Protein AF-A0A496SM06-F1 (afdb_monomer)

Structure (mmCIF, N/CA/C/O backbone):
data_AF-A0A496SM06-F1
#
_entry.id   AF-A0A496SM06-F1
#
loop_
_atom_site.group_PDB
_atom_site.id
_atom_site.type_symbol
_atom_site.label_atom_id
_atom_site.label_alt_id
_atom_site.label_comp_id
_atom_site.label_asym_id
_atom_site.label_entity_id
_atom_site.label_seq_id
_atom_site.pdbx_PDB_ins_code
_atom_site.Cartn_x
_atom_site.Cartn_y
_atom_site.Cartn_z
_atom_site.occupancy
_atom_site.B_iso_or_equiv
_atom_site.auth_seq_id
_atom_site.auth_comp_id
_atom_site.auth_asym_id
_atom_site.auth_atom_id
_atom_site.pdbx_PDB_model_num
ATOM 1 N N . MET A 1 1 ? 10.848 12.154 -0.218 1.00 36.69 1 MET A N 1
ATOM 2 C CA . MET A 1 1 ? 11.874 11.148 -0.548 1.00 36.69 1 MET A CA 1
ATOM 3 C C . MET A 1 1 ? 11.336 10.512 -1.803 1.00 36.69 1 MET A C 1
ATOM 5 O O . MET A 1 1 ? 10.248 9.966 -1.716 1.00 36.69 1 MET A O 1
ATOM 9 N N . ASP A 1 2 ? 11.965 10.734 -2.953 1.00 52.44 2 ASP A N 1
ATOM 10 C CA . ASP A 1 2 ? 11.490 10.109 -4.188 1.00 52.44 2 ASP A CA 1
ATOM 11 C C . ASP A 1 2 ? 11.618 8.595 -4.018 1.00 52.44 2 ASP A C 1
ATOM 13 O O . ASP A 1 2 ? 12.671 8.108 -3.596 1.00 52.44 2 ASP A O 1
ATOM 17 N N . ASP A 1 3 ? 10.528 7.868 -4.245 1.00 65.31 3 ASP A N 1
ATOM 18 C CA . ASP A 1 3 ? 10.498 6.421 -4.073 1.00 65.31 3 ASP A CA 1
ATOM 19 C C . ASP A 1 3 ? 11.526 5.776 -5.014 1.00 65.31 3 ASP A C 1
ATOM 21 O O . ASP A 1 3 ? 11.438 5.875 -6.239 1.00 65.31 3 ASP A O 1
ATOM 25 N N . GLN A 1 4 ? 12.537 5.117 -4.444 1.00 84.12 4 GLN A N 1
ATOM 26 C CA . GLN A 1 4 ? 13.543 4.405 -5.223 1.00 84.12 4 GLN A CA 1
ATOM 27 C C . GLN A 1 4 ? 12.962 3.064 -5.677 1.00 84.12 4 GLN A C 1
ATOM 29 O O . GLN A 1 4 ? 12.394 2.319 -4.880 1.00 84.12 4 GLN A O 1
ATOM 34 N N . TYR A 1 5 ? 13.110 2.706 -6.950 1.00 90.06 5 TYR A N 1
ATOM 35 C CA . TYR A 1 5 ? 12.676 1.389 -7.416 1.00 90.06 5 TYR A CA 1
ATOM 36 C C . TYR A 1 5 ? 13.546 0.283 -6.813 1.00 90.06 5 TYR A C 1
ATOM 38 O O . TYR A 1 5 ? 14.758 0.440 -6.692 1.00 90.06 5 TYR A O 1
ATOM 46 N N . LEU A 1 6 ? 12.951 -0.872 -6.503 1.00 90.75 6 LEU A N 1
ATOM 47 C CA . LEU A 1 6 ? 13.640 -2.033 -5.927 1.00 90.75 6 LEU A CA 1
ATOM 48 C C . LEU A 1 6 ? 14.897 -2.392 -6.720 1.00 90.75 6 LEU A C 1
ATOM 50 O O . LEU A 1 6 ? 15.953 -2.630 -6.145 1.00 90.75 6 LEU A O 1
ATOM 54 N N . ILE A 1 7 ? 14.783 -2.374 -8.048 1.00 91.44 7 ILE A N 1
ATOM 55 C CA . ILE A 1 7 ? 15.853 -2.740 -8.978 1.00 91.44 7 ILE A CA 1
ATOM 56 C C . ILE A 1 7 ? 17.071 -1.811 -8.846 1.00 91.44 7 ILE A C 1
ATOM 58 O O . ILE A 1 7 ? 18.208 -2.264 -8.965 1.00 91.44 7 ILE A O 1
ATOM 62 N N . THR A 1 8 ? 16.859 -0.533 -8.537 1.00 90.69 8 THR A N 1
ATOM 63 C CA . THR A 1 8 ? 17.922 0.465 -8.356 1.00 90.69 8 THR A CA 1
ATOM 64 C C . THR A 1 8 ? 18.124 0.870 -6.899 1.00 90.69 8 THR A C 1
ATOM 66 O O . THR A 1 8 ? 18.843 1.830 -6.643 1.00 90.69 8 THR A O 1
ATOM 69 N N . SER A 1 9 ? 17.546 0.145 -5.935 1.00 90.25 9 SER A N 1
ATOM 70 C CA . SER A 1 9 ? 17.667 0.449 -4.506 1.00 90.25 9 SER A CA 1
ATOM 71 C C . SER A 1 9 ? 19.128 0.444 -4.053 1.00 90.25 9 SER A C 1
ATOM 73 O O . SER A 1 9 ? 19.844 -0.538 -4.266 1.00 90.25 9 SER A O 1
ATOM 75 N N . GLY A 1 10 ? 19.584 1.540 -3.439 1.00 88.12 10 GLY A N 1
ATOM 76 C CA . GLY A 1 10 ? 20.988 1.724 -3.050 1.00 88.12 10 GLY A CA 1
ATOM 77 C C . GLY A 1 10 ? 21.977 1.841 -4.220 1.00 88.12 10 GLY A C 1
ATOM 78 O O . GLY A 1 10 ? 23.165 1.598 -4.028 1.00 88.12 10 GLY A O 1
ATOM 79 N N . VAL A 1 11 ? 21.503 2.174 -5.426 1.00 89.00 11 VAL A N 1
ATOM 80 C CA . VAL A 1 11 ? 22.324 2.369 -6.631 1.00 89.00 11 VAL A CA 1
ATOM 81 C C . VAL A 1 11 ? 22.109 3.785 -7.162 1.00 89.00 11 VAL A C 1
ATOM 83 O O . VAL A 1 11 ? 21.110 4.068 -7.819 1.00 89.00 11 VAL A O 1
ATOM 86 N N . GLU A 1 12 ? 23.049 4.687 -6.884 1.00 86.12 12 GLU A N 1
ATOM 87 C CA . GLU A 1 12 ? 22.934 6.097 -7.293 1.00 86.12 12 GLU A CA 1
ATOM 88 C C . GLU A 1 12 ? 23.436 6.355 -8.718 1.00 86.12 12 GLU A C 1
ATOM 90 O O . GLU A 1 12 ? 22.962 7.260 -9.404 1.00 86.12 12 GLU A O 1
ATOM 95 N N . LYS A 1 13 ? 24.434 5.584 -9.163 1.00 86.06 13 LYS A N 1
ATOM 96 C CA . LYS A 1 13 ? 25.077 5.736 -10.473 1.00 86.06 13 LYS A CA 1
ATOM 97 C C . LYS A 1 13 ? 25.383 4.375 -11.072 1.00 86.06 13 LYS A C 1
ATOM 99 O O . LYS A 1 13 ? 25.708 3.436 -10.356 1.00 86.06 13 LYS A O 1
ATOM 104 N N . MET A 1 14 ? 25.339 4.285 -12.396 1.00 86.31 14 MET A N 1
ATOM 105 C CA . MET A 1 14 ? 25.684 3.068 -13.126 1.00 86.31 14 MET A CA 1
ATOM 106 C C . MET A 1 14 ? 26.686 3.367 -14.240 1.00 86.31 14 MET A C 1
ATOM 108 O O . MET A 1 14 ? 26.623 4.450 -14.828 1.00 86.31 14 MET A O 1
ATOM 112 N N . PRO A 1 15 ? 27.590 2.424 -14.572 1.00 86.44 15 PRO A N 1
ATOM 113 C CA . PRO A 1 15 ? 28.465 2.569 -15.726 1.00 86.44 15 PRO A CA 1
ATOM 114 C C . PRO A 1 15 ? 27.658 2.702 -17.011 1.00 86.44 15 PRO A C 1
ATOM 116 O O . PRO A 1 15 ? 26.890 1.812 -17.386 1.00 86.44 15 PRO A O 1
ATOM 119 N N . PHE A 1 16 ? 27.850 3.819 -17.705 1.00 84.62 16 PHE A N 1
ATOM 120 C CA . PHE A 1 16 ? 27.162 4.098 -18.952 1.00 84.62 16 PHE A CA 1
ATOM 121 C C . PHE A 1 16 ? 28.160 4.367 -20.074 1.00 84.62 16 PHE A C 1
ATOM 123 O O . PHE A 1 16 ? 28.848 5.387 -20.091 1.00 84.62 16 PHE A O 1
ATOM 130 N N . TYR A 1 17 ? 28.203 3.440 -21.028 1.00 80.94 17 TYR A N 1
ATOM 131 C CA . TYR A 1 17 ? 28.851 3.620 -22.318 1.00 80.94 17 TYR A CA 1
ATOM 132 C C . TYR A 1 17 ? 27.987 2.947 -23.386 1.00 80.94 17 TYR A C 1
ATOM 134 O O . TYR A 1 17 ? 28.136 1.762 -23.680 1.00 80.94 17 TYR A O 1
ATOM 142 N N . GLY A 1 18 ? 27.018 3.681 -23.929 1.00 84.12 18 GLY A N 1
ATOM 143 C CA . GLY A 1 18 ? 26.128 3.121 -24.938 1.00 84.12 18 GLY A CA 1
ATOM 144 C C . GLY A 1 18 ? 25.096 4.108 -25.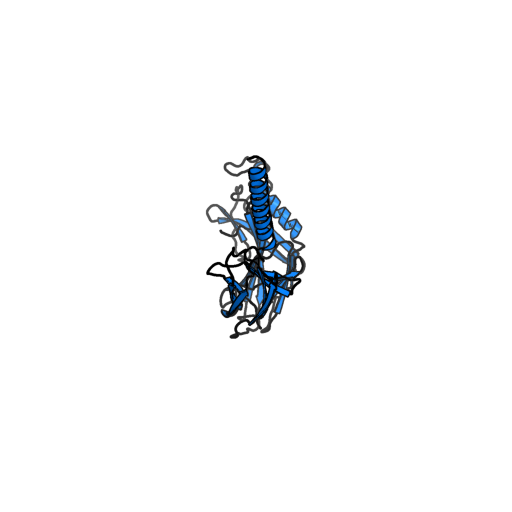466 1.00 84.12 18 GLY A C 1
ATOM 145 O O . GLY A 1 18 ? 25.402 5.281 -25.669 1.00 84.12 18 GLY A O 1
ATOM 146 N N . THR A 1 19 ? 23.894 3.615 -25.751 1.00 89.31 19 THR A N 1
ATOM 147 C CA . THR A 1 19 ? 22.813 4.369 -26.396 1.00 89.31 19 THR A CA 1
ATOM 148 C C . THR A 1 19 ? 21.680 4.677 -25.428 1.00 89.31 19 THR A C 1
ATOM 150 O O . THR A 1 19 ? 21.414 3.928 -24.491 1.00 89.31 19 THR A O 1
ATOM 153 N N . ASN A 1 20 ? 20.981 5.778 -25.682 1.00 90.31 20 ASN A N 1
ATOM 154 C CA . ASN A 1 20 ? 19.688 6.029 -25.059 1.00 90.31 20 ASN A CA 1
ATOM 155 C C . ASN A 1 20 ? 18.605 5.080 -25.603 1.00 90.31 20 ASN A C 1
ATOM 157 O O . ASN A 1 20 ? 18.791 4.419 -26.630 1.00 90.31 20 ASN A O 1
ATOM 161 N N . MET A 1 21 ? 17.478 5.042 -24.897 1.00 92.25 21 MET A N 1
ATOM 162 C CA . MET A 1 21 ? 16.252 4.345 -25.272 1.00 92.25 21 MET A CA 1
ATOM 163 C C . MET A 1 21 ? 15.105 5.344 -25.436 1.00 92.25 21 MET A C 1
ATOM 165 O O . MET A 1 21 ? 14.986 6.302 -24.671 1.00 92.25 21 MET A O 1
ATOM 169 N N . ILE A 1 22 ? 14.236 5.077 -26.410 1.00 92.69 22 ILE A N 1
ATOM 170 C CA . ILE A 1 22 ? 12.947 5.755 -26.564 1.00 92.69 22 ILE A CA 1
ATOM 171 C C . ILE A 1 22 ? 11.904 4.922 -25.815 1.00 92.69 22 ILE A C 1
ATOM 173 O O . ILE A 1 22 ? 11.840 3.704 -2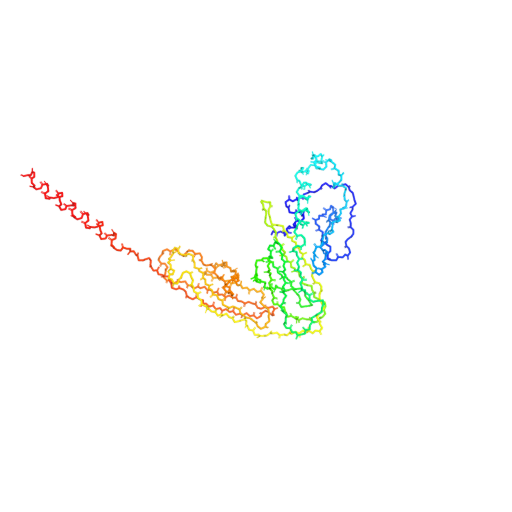5.996 1.00 92.69 22 ILE A O 1
ATOM 177 N N . VAL A 1 23 ? 11.127 5.567 -24.947 1.00 93.38 23 VAL A N 1
ATOM 178 C CA . VAL A 1 23 ? 10.109 4.915 -24.117 1.00 93.38 23 VAL A CA 1
ATOM 179 C C . VAL A 1 23 ? 8.733 5.404 -24.552 1.00 93.38 23 VAL A C 1
ATOM 181 O O . VAL A 1 23 ? 8.324 6.501 -24.187 1.00 93.38 23 VAL A O 1
ATOM 184 N N . ASP A 1 24 ? 8.035 4.575 -25.329 1.00 92.06 24 ASP A N 1
ATOM 185 C CA . ASP A 1 24 ? 6.718 4.904 -25.898 1.00 92.06 24 ASP A CA 1
ATOM 186 C C . ASP A 1 24 ? 5.540 4.290 -25.115 1.00 92.06 24 ASP A C 1
ATOM 188 O O . ASP A 1 24 ? 4.381 4.595 -25.389 1.00 92.06 24 ASP A O 1
ATOM 192 N N . ASP A 1 25 ? 5.816 3.412 -24.144 1.00 88.25 25 ASP A N 1
ATOM 193 C CA . ASP A 1 25 ? 4.800 2.748 -23.317 1.00 88.25 25 ASP A CA 1
ATOM 194 C C . ASP A 1 25 ? 4.812 3.332 -21.889 1.00 88.25 25 ASP A C 1
ATOM 196 O O . ASP A 1 25 ? 5.838 3.234 -21.208 1.00 88.25 25 ASP A O 1
ATOM 200 N N . PRO A 1 26 ? 3.693 3.896 -21.390 1.00 83.06 26 PRO A N 1
ATOM 201 C CA . PRO A 1 26 ? 3.604 4.490 -20.049 1.00 83.06 26 PRO A CA 1
ATOM 202 C C . PRO A 1 26 ? 3.740 3.476 -18.893 1.00 83.06 26 PRO A C 1
ATOM 204 O O . PRO A 1 26 ? 3.831 3.859 -17.720 1.00 83.06 26 PRO A O 1
ATOM 207 N N . ASN A 1 27 ? 3.749 2.176 -19.196 1.00 83.56 27 ASN A N 1
ATOM 208 C CA . ASN A 1 27 ? 3.996 1.106 -18.229 1.00 83.56 27 ASN A CA 1
ATOM 209 C C . ASN A 1 27 ? 5.476 0.729 -18.105 1.00 83.56 27 ASN A C 1
ATOM 211 O O . ASN A 1 27 ? 5.826 -0.11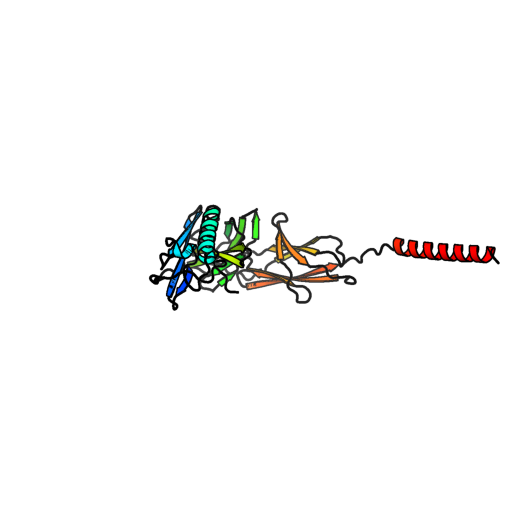9 -17.283 1.00 83.56 27 ASN A O 1
ATOM 215 N N . VAL A 1 28 ? 6.350 1.330 -18.914 1.00 91.12 28 VAL A N 1
ATOM 216 C CA . VAL A 1 28 ? 7.797 1.167 -18.792 1.00 91.12 28 VAL A CA 1
ATOM 217 C C . VAL A 1 28 ? 8.335 2.223 -17.831 1.00 91.12 28 VAL A C 1
ATOM 219 O O . VAL A 1 28 ? 8.181 3.424 -18.034 1.00 91.12 28 VAL A O 1
ATOM 222 N N . LEU A 1 29 ? 8.988 1.759 -16.772 1.00 91.50 29 LEU A N 1
ATOM 223 C CA . LEU A 1 29 ? 9.621 2.599 -15.766 1.00 91.50 29 LEU A CA 1
ATOM 224 C C . LEU A 1 29 ? 10.973 3.069 -16.280 1.00 91.50 29 LEU A C 1
ATOM 226 O O . LEU A 1 29 ? 11.808 2.248 -16.663 1.00 91.50 29 LEU A O 1
ATOM 230 N N . VAL A 1 30 ? 11.219 4.374 -16.226 1.00 91.69 30 VAL A N 1
ATOM 231 C CA . VAL A 1 30 ? 12.561 4.932 -16.403 1.00 91.69 30 VAL A CA 1
ATOM 232 C C . VAL A 1 30 ? 13.266 4.880 -15.054 1.00 91.69 30 VAL A C 1
ATOM 234 O O . VAL A 1 30 ? 12.885 5.577 -14.119 1.00 91.69 30 VAL A O 1
ATOM 237 N N . LEU A 1 31 ? 14.279 4.023 -14.948 1.00 89.75 31 LEU A N 1
ATOM 238 C CA . LEU A 1 31 ? 15.025 3.816 -13.706 1.00 89.75 31 LEU A CA 1
ATOM 239 C C . LEU A 1 31 ? 16.293 4.677 -13.634 1.00 89.75 31 LEU A C 1
ATOM 241 O O . LEU A 1 31 ? 16.813 4.911 -12.547 1.00 89.75 31 LEU A O 1
ATOM 245 N N . SER A 1 32 ? 16.832 5.100 -14.783 1.00 88.12 32 SER A N 1
ATOM 246 C CA . SER A 1 32 ? 17.983 6.004 -14.854 1.00 88.12 32 SER A CA 1
ATOM 247 C C . SER A 1 32 ? 18.052 6.731 -16.197 1.00 88.12 32 SER A C 1
ATOM 249 O O . SER A 1 32 ? 17.643 6.197 -17.237 1.00 88.12 32 SER A O 1
ATOM 251 N N . THR A 1 33 ? 18.626 7.933 -16.172 1.00 88.62 33 THR A N 1
ATOM 252 C CA . THR A 1 33 ? 18.808 8.813 -17.329 1.00 88.62 33 THR A CA 1
ATOM 253 C C . THR A 1 33 ? 20.255 9.286 -17.450 1.00 88.62 33 THR A C 1
ATOM 255 O O . THR A 1 33 ? 20.924 9.527 -16.447 1.00 88.62 33 THR A O 1
ATOM 258 N N . TYR A 1 34 ? 20.720 9.500 -18.679 1.00 86.06 34 TYR A N 1
ATOM 259 C CA . TYR A 1 34 ? 21.972 10.193 -18.983 1.00 86.06 34 TYR A CA 1
ATOM 260 C C . TYR A 1 34 ? 21.669 11.389 -19.885 1.00 86.06 34 TYR A C 1
ATOM 262 O O . TYR A 1 34 ? 21.112 11.204 -20.965 1.00 86.06 34 TYR A O 1
ATOM 270 N N . ALA A 1 35 ? 22.024 12.601 -19.445 1.00 87.56 35 ALA A N 1
ATOM 271 C CA . ALA A 1 35 ? 21.647 13.848 -20.123 1.00 87.56 35 ALA A CA 1
ATOM 272 C C . ALA A 1 35 ? 20.137 13.902 -20.448 1.00 87.56 35 ALA A C 1
ATOM 274 O O . ALA A 1 35 ? 19.750 14.138 -21.589 1.00 87.56 35 ALA A O 1
ATOM 275 N N . ASP A 1 36 ? 19.307 13.597 -19.443 1.00 88.00 36 ASP A N 1
ATOM 276 C CA . ASP A 1 36 ? 17.835 13.536 -19.508 1.00 88.00 36 ASP A CA 1
ATOM 277 C C . ASP A 1 36 ? 17.247 12.490 -20.473 1.00 88.00 36 ASP A C 1
ATOM 279 O O . ASP A 1 36 ? 16.035 12.428 -20.672 1.00 88.00 36 ASP A O 1
ATOM 283 N N . LEU A 1 37 ? 18.080 11.615 -21.043 1.00 90.25 37 LEU A N 1
ATOM 284 C CA . LEU A 1 37 ? 17.640 10.534 -21.921 1.00 90.25 37 LEU A CA 1
ATOM 285 C C . LEU A 1 37 ? 17.615 9.196 -21.166 1.00 90.25 37 LEU A C 1
ATOM 287 O O . LEU A 1 37 ? 18.597 8.881 -20.489 1.00 90.25 37 LEU A O 1
ATOM 291 N N . PRO A 1 38 ? 16.551 8.376 -21.279 1.00 92.19 38 PRO A N 1
ATOM 292 C CA . PRO A 1 38 ? 16.482 7.067 -20.627 1.00 92.19 38 PRO A CA 1
ATOM 293 C C . PRO A 1 38 ? 17.621 6.134 -21.050 1.00 92.19 38 PRO A C 1
ATOM 295 O O . PRO A 1 38 ? 17.871 5.938 -22.239 1.00 92.19 38 PRO A O 1
ATOM 298 N N . VAL A 1 39 ? 18.292 5.522 -20.072 1.00 91.12 39 VAL A N 1
ATOM 299 C CA . VAL A 1 39 ? 19.401 4.566 -20.296 1.00 91.12 39 VAL A CA 1
ATOM 300 C C . VAL A 1 39 ? 19.270 3.276 -19.491 1.00 91.12 39 VAL A C 1
ATOM 302 O O . VAL A 1 39 ? 19.961 2.298 -19.773 1.00 91.12 39 VAL A O 1
ATOM 305 N N . LEU A 1 40 ? 18.352 3.242 -18.530 1.00 91.19 40 LEU A N 1
ATOM 306 C CA . LEU A 1 40 ? 17.943 2.040 -17.819 1.00 91.19 40 LEU A CA 1
ATOM 307 C C . LEU A 1 40 ? 16.431 2.096 -17.641 1.00 91.19 40 LEU A C 1
ATOM 309 O O . LEU A 1 40 ? 15.904 3.066 -17.092 1.00 91.19 40 LEU A O 1
ATOM 313 N N . VAL A 1 41 ? 15.748 1.052 -18.093 1.00 93.25 41 VAL A N 1
ATOM 314 C CA . VAL A 1 41 ? 14.296 0.936 -17.979 1.00 93.25 41 VAL A CA 1
ATOM 315 C C . VAL A 1 41 ? 13.904 -0.434 -17.454 1.00 93.25 41 VAL A C 1
ATOM 317 O O . VAL A 1 41 ? 14.654 -1.401 -17.596 1.00 93.25 41 VAL A O 1
ATOM 320 N N . ALA A 1 42 ? 12.714 -0.534 -16.877 1.00 92.75 42 ALA A N 1
ATOM 321 C CA . ALA A 1 42 ? 12.138 -1.808 -16.484 1.00 92.75 42 ALA A CA 1
ATOM 322 C C . ALA A 1 42 ? 10.643 -1.870 -16.776 1.00 92.75 42 ALA A C 1
ATOM 324 O O . ALA A 1 42 ? 9.943 -0.862 -16.744 1.00 92.75 42 ALA A O 1
ATOM 325 N N . ARG A 1 43 ? 10.147 -3.081 -17.013 1.00 90.88 43 ARG A N 1
ATOM 326 C CA . ARG A 1 43 ? 8.720 -3.382 -17.065 1.00 90.88 43 ARG A CA 1
ATOM 327 C C . ARG A 1 43 ? 8.442 -4.642 -16.269 1.00 90.88 43 ARG A C 1
ATOM 329 O O . ARG A 1 43 ? 9.072 -5.672 -16.503 1.00 90.88 43 ARG A O 1
ATOM 336 N N . PHE A 1 44 ? 7.460 -4.565 -15.382 1.00 87.62 44 PHE A N 1
ATOM 337 C CA . PHE A 1 44 ? 6.890 -5.738 -14.737 1.00 87.62 44 PHE A CA 1
ATOM 338 C C . PHE A 1 44 ? 5.817 -6.328 -15.659 1.00 87.62 44 PHE A C 1
ATOM 340 O O . PHE A 1 44 ? 4.872 -5.645 -16.053 1.00 87.62 44 PHE A O 1
ATOM 347 N N . CYS A 1 45 ? 6.009 -7.574 -16.078 1.00 83.50 45 CYS A N 1
ATOM 348 C CA . CYS A 1 45 ? 5.157 -8.272 -17.036 1.00 83.50 45 CYS A CA 1
ATOM 349 C C . CYS A 1 45 ? 4.301 -9.291 -16.299 1.00 83.50 45 CYS A C 1
ATOM 351 O O . CYS A 1 45 ? 4.813 -10.283 -15.794 1.00 83.50 45 CYS A O 1
ATOM 353 N N . GLN A 1 46 ? 3.000 -9.056 -16.241 1.00 78.25 46 GLN A N 1
ATOM 354 C CA . GLN A 1 46 ? 2.097 -9.864 -15.432 1.00 78.25 46 GLN A CA 1
ATOM 355 C C . GLN A 1 46 ? 1.480 -11.006 -16.246 1.00 78.25 46 GLN A C 1
ATOM 357 O O . GLN A 1 46 ? 1.241 -10.888 -17.448 1.00 78.25 46 GLN A O 1
ATOM 362 N N . SER A 1 47 ? 1.206 -12.105 -15.556 1.00 72.94 47 SER A N 1
ATOM 363 C CA . SER A 1 47 ? 0.381 -13.230 -15.991 1.00 72.94 47 SER A CA 1
ATOM 364 C C . SER A 1 47 ? -0.524 -13.646 -14.828 1.00 72.94 47 SER A C 1
ATOM 366 O O . SER A 1 47 ? -0.316 -13.181 -13.710 1.00 72.94 47 SER A O 1
ATOM 368 N N . GLU A 1 48 ? -1.483 -14.545 -15.061 1.00 67.62 48 GLU A N 1
ATOM 369 C CA . GLU A 1 48 ? -2.400 -15.019 -14.008 1.00 67.62 48 GLU A CA 1
ATOM 370 C C . GLU A 1 48 ? -1.683 -15.580 -12.767 1.00 67.62 48 GLU A C 1
ATOM 372 O O . GLU A 1 48 ? -2.214 -15.480 -11.671 1.00 67.62 48 GLU A O 1
ATOM 377 N N . ASN A 1 49 ? -0.482 -16.153 -12.924 1.00 70.19 49 ASN A N 1
ATOM 378 C CA . ASN A 1 49 ? 0.199 -16.897 -11.853 1.00 70.19 49 ASN A CA 1
ATOM 379 C C . ASN A 1 49 ? 1.606 -16.378 -11.517 1.00 70.19 49 ASN A C 1
ATOM 381 O O . ASN A 1 49 ? 2.319 -17.009 -10.740 1.00 70.19 49 ASN A O 1
ATOM 385 N N . ALA A 1 50 ? 2.068 -15.314 -12.174 1.00 74.88 50 ALA A N 1
ATOM 386 C CA . ALA A 1 50 ? 3.423 -14.807 -11.977 1.00 74.88 50 ALA A CA 1
ATOM 387 C C . ALA A 1 50 ? 3.585 -13.389 -12.513 1.00 74.88 50 ALA A C 1
ATOM 389 O O . ALA A 1 50 ? 2.964 -13.012 -13.513 1.00 74.88 50 ALA A O 1
ATOM 390 N N . VAL A 1 51 ? 4.531 -12.659 -11.925 1.00 84.88 51 VAL A N 1
ATOM 391 C CA . VAL A 1 51 ? 4.987 -11.364 -12.428 1.00 84.88 51 VAL A CA 1
ATOM 392 C C . VAL A 1 51 ? 6.444 -11.480 -12.858 1.00 84.88 51 VAL A C 1
ATOM 394 O O . VAL A 1 51 ? 7.336 -11.678 -12.046 1.00 84.88 51 VAL A O 1
ATOM 397 N N . GLY A 1 52 ? 6.698 -11.380 -14.157 1.00 87.12 52 GLY A N 1
ATOM 398 C CA . GLY A 1 52 ? 8.037 -11.301 -14.727 1.00 87.12 52 GLY A CA 1
ATOM 399 C C . GLY A 1 52 ? 8.606 -9.884 -14.699 1.00 87.12 52 GLY A C 1
ATOM 400 O O . GLY A 1 52 ? 7.896 -8.903 -14.489 1.00 87.12 52 GLY A O 1
ATOM 401 N N . LEU A 1 53 ? 9.900 -9.772 -14.985 1.00 90.25 53 LEU A N 1
ATOM 402 C CA . LEU A 1 53 ? 10.604 -8.503 -15.137 1.00 90.25 53 LEU A CA 1
ATOM 403 C C . LEU A 1 53 ? 11.375 -8.506 -16.453 1.00 90.25 53 LEU A C 1
ATOM 405 O O . LEU A 1 53 ? 12.140 -9.427 -16.736 1.00 90.25 53 LEU A O 1
ATOM 409 N N . VAL A 1 54 ? 11.210 -7.437 -17.223 1.00 91.81 54 VAL A N 1
ATOM 410 C CA . VAL A 1 54 ? 12.068 -7.103 -18.358 1.00 91.81 54 VAL A CA 1
ATOM 411 C C . VAL A 1 54 ? 12.879 -5.876 -17.977 1.00 91.81 54 VAL A C 1
ATOM 413 O O . VAL A 1 54 ? 12.308 -4.855 -17.604 1.00 91.81 54 VAL A O 1
ATOM 416 N N . VAL A 1 55 ? 14.204 -5.971 -18.084 1.00 91.62 55 VAL A N 1
ATOM 417 C CA . VAL A 1 55 ? 15.124 -4.846 -17.881 1.00 91.62 55 VAL A CA 1
ATOM 418 C C . VAL A 1 55 ? 15.732 -4.464 -19.225 1.00 91.62 55 VAL A C 1
ATOM 420 O O . VAL A 1 55 ? 16.309 -5.307 -19.911 1.00 91.62 55 VAL A O 1
ATOM 423 N N . GLY A 1 56 ? 15.602 -3.194 -19.596 1.00 91.50 56 GLY A N 1
ATOM 424 C CA . GLY A 1 56 ? 16.261 -2.607 -20.757 1.00 91.50 56 GLY A CA 1
ATOM 425 C C . GLY A 1 56 ? 17.505 -1.838 -20.329 1.00 91.50 56 GLY A C 1
ATOM 426 O O . GLY A 1 56 ? 17.434 -0.980 -19.450 1.00 91.50 56 GLY A O 1
ATOM 427 N N . LEU A 1 57 ? 18.641 -2.145 -20.955 1.00 90.56 57 LEU A N 1
ATOM 428 C CA . LEU A 1 57 ? 19.928 -1.511 -20.686 1.00 90.56 57 LEU A CA 1
ATOM 429 C C . LEU A 1 57 ? 20.417 -0.791 -21.940 1.00 90.56 57 LEU A C 1
ATOM 431 O O . LEU A 1 57 ? 20.619 -1.410 -22.980 1.00 90.56 57 LEU A O 1
ATOM 435 N N . GLY A 1 58 ? 20.680 0.507 -21.817 1.00 88.88 58 GLY A N 1
ATOM 436 C CA . GLY A 1 58 ? 21.338 1.311 -22.846 1.00 88.88 58 GLY A CA 1
ATOM 437 C C . GLY A 1 58 ? 22.856 1.111 -22.903 1.00 88.88 58 GLY A C 1
ATOM 438 O O . GLY A 1 58 ? 23.545 1.805 -23.636 1.00 88.88 58 GLY A O 1
ATOM 439 N N . THR A 1 59 ? 23.408 0.201 -22.104 1.00 84.69 59 THR A N 1
ATOM 440 C CA . THR A 1 59 ? 24.845 0.026 -21.846 1.00 84.69 59 THR A CA 1
ATOM 441 C C . THR A 1 59 ? 25.147 -1.456 -21.629 1.00 84.69 59 THR A C 1
ATOM 443 O O . THR A 1 59 ? 24.269 -2.232 -21.254 1.00 84.69 59 THR A O 1
ATOM 446 N N . ASN A 1 60 ? 26.390 -1.867 -21.870 1.00 81.31 60 ASN A N 1
ATOM 447 C CA . ASN A 1 60 ? 26.830 -3.259 -21.785 1.00 81.31 60 ASN A CA 1
ATOM 448 C C . ASN A 1 60 ? 27.477 -3.629 -20.438 1.00 81.31 60 ASN A C 1
ATOM 450 O O . ASN A 1 60 ? 28.036 -4.721 -20.346 1.00 81.31 60 ASN A O 1
ATOM 454 N N . PHE A 1 61 ? 27.409 -2.772 -19.405 1.00 82.44 61 PHE A N 1
ATOM 455 C CA . PHE A 1 61 ? 28.132 -2.994 -18.137 1.00 82.44 61 PHE A CA 1
ATOM 456 C C . PHE A 1 61 ? 27.858 -4.369 -17.509 1.00 82.44 61 PHE A C 1
ATOM 458 O O . PHE A 1 61 ? 28.722 -4.921 -16.838 1.00 82.44 61 PHE A O 1
ATOM 465 N N . PHE A 1 62 ? 26.668 -4.937 -17.738 1.00 80.00 62 PHE A N 1
ATOM 466 C CA . PHE A 1 62 ? 26.268 -6.243 -17.206 1.00 80.00 62 PHE A CA 1
ATOM 467 C C . PHE A 1 62 ? 27.180 -7.384 -17.688 1.00 80.00 62 PHE A C 1
ATOM 469 O O . PHE A 1 62 ? 27.264 -8.428 -17.048 1.00 80.00 62 PHE A O 1
ATOM 476 N N . PHE A 1 63 ? 27.877 -7.173 -18.806 1.00 79.94 63 PHE A N 1
ATOM 477 C CA . PHE A 1 63 ? 28.804 -8.117 -19.425 1.00 79.94 63 PHE A CA 1
ATOM 478 C C . PHE A 1 63 ? 30.264 -7.648 -19.359 1.00 79.94 63 PHE A C 1
ATOM 480 O O . PHE A 1 63 ? 31.129 -8.261 -19.984 1.00 79.94 63 PHE A O 1
ATOM 487 N N . ASP A 1 64 ? 30.548 -6.558 -18.642 1.00 83.00 64 ASP A N 1
ATOM 488 C CA . ASP A 1 64 ? 31.873 -5.954 -18.579 1.00 83.00 64 ASP A CA 1
ATOM 489 C C . ASP A 1 64 ? 32.528 -6.174 -17.212 1.00 83.00 64 ASP A C 1
ATOM 491 O O . ASP A 1 64 ? 32.112 -5.612 -16.197 1.00 83.00 64 ASP A O 1
ATOM 495 N N . ASN A 1 65 ? 33.618 -6.942 -17.190 1.00 84.88 65 ASN A N 1
ATOM 496 C CA . ASN A 1 65 ? 34.398 -7.183 -15.975 1.00 84.88 65 ASN A CA 1
ATOM 497 C C . ASN A 1 65 ? 34.906 -5.877 -15.340 1.00 84.88 65 ASN A C 1
ATOM 499 O O . ASN A 1 65 ? 35.042 -5.810 -14.121 1.00 84.88 65 ASN A O 1
ATOM 503 N N . TRP A 1 66 ? 35.146 -4.817 -16.125 1.00 88.00 66 TRP A N 1
ATOM 504 C CA . TRP A 1 66 ? 35.587 -3.524 -15.589 1.00 88.00 66 TRP A CA 1
ATOM 505 C C . TRP A 1 66 ? 34.560 -2.897 -14.646 1.00 88.00 66 TRP A C 1
ATOM 507 O O . TRP A 1 66 ? 34.955 -2.226 -13.691 1.00 88.00 66 TRP A O 1
ATOM 517 N N . ALA A 1 67 ? 33.266 -3.136 -14.878 1.00 86.31 67 ALA A N 1
ATOM 518 C CA . ALA A 1 67 ? 32.199 -2.657 -14.006 1.00 86.31 67 ALA A CA 1
ATOM 519 C C . ALA A 1 67 ? 32.280 -3.321 -12.626 1.00 86.31 67 ALA A C 1
ATOM 521 O O . ALA A 1 67 ? 32.221 -2.642 -11.605 1.00 86.31 67 ALA A O 1
ATOM 522 N N . PHE A 1 68 ? 32.497 -4.636 -12.589 1.00 87.38 68 PHE A N 1
ATOM 523 C CA . PHE A 1 68 ? 32.553 -5.413 -11.346 1.00 87.38 68 PHE A CA 1
ATOM 524 C C . PHE A 1 68 ? 33.901 -5.322 -10.613 1.00 87.38 68 PHE A C 1
ATOM 526 O O . PHE A 1 68 ? 33.978 -5.637 -9.424 1.00 87.38 68 PHE A O 1
ATOM 533 N N . GLU A 1 69 ? 34.949 -4.875 -11.306 1.00 88.88 69 GLU A N 1
ATOM 534 C CA . GLU A 1 69 ? 36.285 -4.619 -10.756 1.00 88.88 69 GLU A CA 1
ATOM 535 C C . GLU A 1 69 ? 36.510 -3.151 -10.345 1.00 88.88 69 GLU A C 1
ATOM 537 O O . GLU A 1 69 ? 37.616 -2.800 -9.937 1.00 88.88 69 GLU A O 1
ATOM 542 N N . GLY A 1 70 ? 35.500 -2.278 -10.466 1.00 86.75 70 GLY A N 1
ATOM 543 C CA . GLY A 1 70 ? 35.608 -0.877 -10.038 1.00 86.75 70 GLY A CA 1
ATOM 544 C C . GLY A 1 70 ? 36.524 -0.017 -10.904 1.00 86.75 70 GLY A C 1
ATOM 545 O O . GLY A 1 70 ? 37.145 0.923 -10.412 1.00 86.75 70 GLY A O 1
ATOM 546 N N . ARG A 1 71 ? 36.664 -0.346 -12.192 1.00 89.19 71 ARG A N 1
ATOM 547 C CA . ARG A 1 71 ? 37.567 0.377 -13.103 1.00 89.19 71 ARG A CA 1
ATOM 548 C C . ARG A 1 71 ? 36.933 1.611 -13.748 1.00 89.19 71 ARG A C 1
ATOM 550 O O . ARG A 1 71 ? 37.645 2.394 -14.374 1.00 89.19 71 ARG A O 1
ATOM 557 N N . TYR A 1 72 ? 35.621 1.790 -13.611 1.00 86.75 72 TYR A N 1
ATOM 558 C CA . TYR A 1 72 ? 34.927 2.996 -14.057 1.00 86.75 72 TYR A CA 1
ATOM 559 C C . TYR A 1 72 ? 35.136 4.123 -13.044 1.00 86.75 72 TYR A C 1
ATOM 561 O O . TYR A 1 72 ? 34.801 3.983 -11.871 1.00 86.75 72 TYR A O 1
ATOM 569 N N . SER A 1 73 ? 35.691 5.247 -13.498 1.00 85.94 73 SER A N 1
ATOM 570 C CA . SER A 1 73 ? 35.883 6.426 -12.650 1.00 85.94 73 SER A CA 1
ATOM 571 C C . SER A 1 73 ? 34.547 6.930 -12.098 1.00 85.94 73 SER A C 1
ATOM 573 O O . SER A 1 73 ? 33.541 6.931 -12.804 1.00 85.94 73 SER A O 1
ATOM 575 N N . ASP A 1 74 ? 34.553 7.361 -10.836 1.00 86.75 74 ASP A N 1
ATOM 576 C CA . ASP A 1 74 ? 33.401 7.937 -10.123 1.00 86.75 74 ASP A CA 1
ATOM 577 C C . ASP A 1 74 ? 32.182 7.012 -9.954 1.00 86.75 74 ASP A C 1
ATOM 579 O O . ASP A 1 74 ? 31.093 7.476 -9.599 1.00 86.75 74 ASP A O 1
ATOM 583 N N . ILE A 1 75 ? 32.361 5.705 -10.173 1.00 89.00 75 ILE A N 1
ATOM 584 C CA . ILE A 1 75 ? 31.344 4.683 -9.922 1.00 89.00 75 ILE A CA 1
ATOM 585 C C . ILE A 1 75 ? 31.918 3.644 -8.952 1.00 89.00 75 ILE A C 1
ATOM 587 O O . ILE A 1 75 ? 32.815 2.888 -9.331 1.00 89.00 75 ILE A O 1
ATOM 591 N N . PRO A 1 76 ? 31.409 3.586 -7.709 1.00 89.81 76 PRO A N 1
ATOM 592 C CA . PRO A 1 76 ? 31.737 2.522 -6.767 1.00 89.81 76 PRO A CA 1
ATOM 593 C C . PRO A 1 76 ? 31.482 1.129 -7.360 1.00 89.81 76 PRO A C 1
ATOM 595 O O . PRO A 1 76 ? 30.453 0.888 -7.993 1.00 89.81 76 PRO A O 1
ATOM 598 N N . ASP A 1 77 ? 32.398 0.188 -7.125 1.00 88.00 77 ASP A N 1
ATOM 599 C CA . ASP A 1 77 ? 32.297 -1.195 -7.616 1.00 88.00 77 ASP A CA 1
ATOM 600 C C . ASP A 1 77 ? 31.126 -1.970 -6.985 1.00 88.00 77 ASP A C 1
ATOM 602 O O . ASP A 1 77 ? 30.661 -2.975 -7.527 1.00 88.00 77 ASP A O 1
ATOM 606 N N . GLU A 1 78 ? 30.627 -1.489 -5.848 1.00 90.62 78 GLU A N 1
ATOM 607 C CA . GLU A 1 78 ? 29.422 -1.980 -5.186 1.00 90.62 78 GLU A CA 1
ATOM 608 C C . GLU A 1 78 ? 28.131 -1.685 -5.959 1.00 90.62 78 GLU A C 1
ATOM 610 O O . GLU A 1 78 ? 27.191 -2.468 -5.849 1.00 90.62 78 GLU A O 1
ATOM 615 N N . TYR A 1 79 ? 28.063 -0.628 -6.776 1.00 90.75 79 TYR A N 1
ATOM 616 C CA . TYR A 1 79 ? 26.826 -0.244 -7.470 1.00 90.75 79 TYR A CA 1
ATOM 617 C C . TYR A 1 79 ? 26.398 -1.279 -8.529 1.00 90.75 79 TYR A C 1
ATOM 619 O O . TYR A 1 79 ? 25.263 -1.762 -8.450 1.00 90.75 79 TYR A O 1
ATOM 627 N N . PRO A 1 80 ? 27.271 -1.731 -9.458 1.00 90.94 80 PRO A N 1
ATOM 628 C CA . PRO A 1 80 ? 26.927 -2.822 -10.370 1.00 90.94 80 PRO A CA 1
ATOM 629 C C . PRO A 1 80 ? 26.578 -4.127 -9.649 1.00 90.94 80 PRO A C 1
ATOM 631 O O . PRO A 1 80 ? 25.642 -4.816 -10.051 1.00 90.94 80 PRO A O 1
ATOM 634 N N . LYS A 1 81 ? 27.292 -4.458 -8.563 1.00 90.50 81 LYS A N 1
ATOM 635 C CA . LYS A 1 81 ? 27.027 -5.660 -7.754 1.00 90.50 81 LYS A CA 1
ATOM 636 C C . LYS A 1 81 ? 25.639 -5.589 -7.118 1.00 90.50 81 LYS A C 1
ATOM 638 O O . LYS A 1 81 ? 24.850 -6.512 -7.290 1.00 90.50 81 LYS A O 1
ATOM 643 N N . ARG A 1 82 ? 25.308 -4.463 -6.479 1.00 90.62 82 ARG A N 1
ATOM 644 C CA . ARG A 1 82 ? 24.007 -4.214 -5.846 1.00 90.62 82 ARG A CA 1
ATOM 645 C C . ARG A 1 82 ? 22.862 -4.258 -6.851 1.00 90.62 82 ARG A C 1
ATOM 647 O O . ARG A 1 82 ? 21.835 -4.862 -6.574 1.00 90.62 82 ARG A O 1
ATOM 654 N N . PHE A 1 83 ? 23.042 -3.678 -8.036 1.00 91.25 83 PHE A N 1
ATOM 655 C CA . PHE A 1 83 ? 22.046 -3.760 -9.103 1.00 91.25 83 PHE A CA 1
ATOM 656 C C . PHE A 1 83 ? 21.743 -5.217 -9.490 1.00 91.25 83 PHE A C 1
ATOM 658 O O . PHE A 1 83 ? 20.579 -5.611 -9.565 1.00 91.25 83 PHE A O 1
ATOM 665 N N . VAL A 1 84 ? 22.780 -6.041 -9.688 1.00 91.31 84 VAL A N 1
ATOM 666 C CA . VAL A 1 84 ? 22.608 -7.475 -9.980 1.00 91.31 84 VAL A CA 1
ATOM 667 C C . VAL A 1 84 ? 21.940 -8.202 -8.811 1.00 91.31 84 VAL A C 1
ATOM 669 O O . VAL A 1 84 ? 21.042 -9.009 -9.042 1.00 91.31 84 VAL A O 1
ATOM 672 N N . GLU A 1 85 ? 22.327 -7.901 -7.569 1.00 91.69 85 GLU A N 1
ATOM 673 C CA . GLU A 1 85 ? 21.695 -8.447 -6.360 1.00 91.69 85 GLU A CA 1
ATOM 674 C C . GLU A 1 85 ? 20.205 -8.098 -6.285 1.00 91.69 85 GLU A C 1
ATOM 676 O O . GLU A 1 85 ? 19.396 -8.980 -6.014 1.00 91.69 85 GLU A O 1
ATOM 681 N N . ASN A 1 86 ? 19.820 -6.857 -6.590 1.00 91.88 86 ASN A N 1
ATOM 682 C CA . ASN A 1 86 ? 18.425 -6.416 -6.596 1.00 91.88 86 ASN A 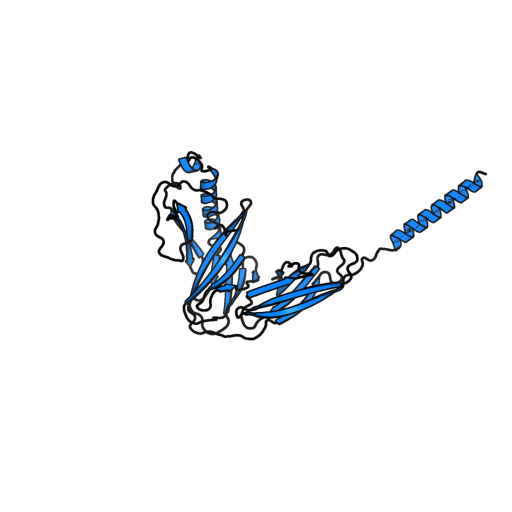CA 1
ATOM 683 C C . ASN A 1 86 ? 17.601 -7.147 -7.668 1.00 91.88 86 ASN A C 1
ATO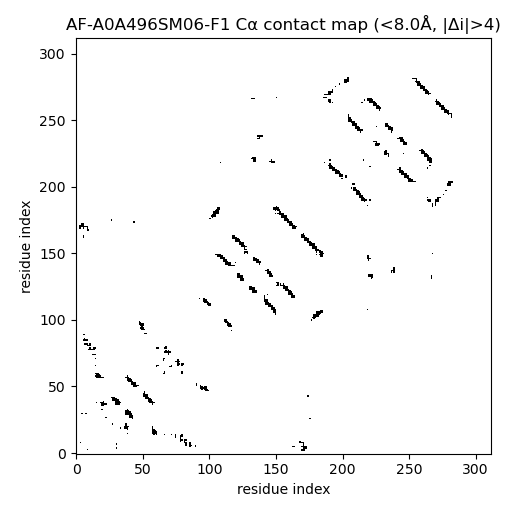M 685 O O . ASN A 1 86 ? 16.483 -7.592 -7.400 1.00 91.88 86 ASN A O 1
ATOM 689 N N . VAL A 1 87 ? 18.155 -7.315 -8.877 1.00 91.94 87 VAL A N 1
ATOM 690 C CA . VAL A 1 87 ? 17.516 -8.087 -9.957 1.00 91.94 87 VAL A CA 1
ATOM 691 C C . VAL A 1 87 ? 17.372 -9.558 -9.560 1.00 91.94 87 VAL A C 1
ATOM 693 O O . VAL A 1 87 ? 16.304 -10.142 -9.747 1.00 91.94 87 VAL A O 1
ATOM 696 N N . ALA A 1 88 ? 18.418 -10.160 -8.988 1.00 92.06 88 ALA A N 1
ATOM 697 C CA . ALA A 1 88 ? 18.401 -11.548 -8.533 1.00 92.06 88 ALA A CA 1
ATOM 698 C C . ALA A 1 88 ? 17.416 -11.762 -7.373 1.00 92.06 88 ALA A C 1
ATOM 700 O O . ALA A 1 88 ? 16.674 -12.746 -7.367 1.00 92.06 88 ALA A O 1
ATOM 701 N N . PHE A 1 89 ? 17.365 -10.821 -6.428 1.00 91.56 89 PHE A N 1
ATOM 702 C CA . PHE A 1 89 ? 16.388 -10.805 -5.348 1.00 91.56 89 PHE A CA 1
ATOM 703 C C . PHE A 1 89 ? 14.969 -10.772 -5.912 1.00 91.56 89 PHE A C 1
ATOM 705 O O . PHE A 1 89 ? 14.188 -11.672 -5.604 1.00 91.56 89 PHE A O 1
ATOM 712 N N . TYR A 1 90 ? 14.657 -9.822 -6.802 1.00 91.38 90 TYR A N 1
ATOM 713 C CA . TYR A 1 90 ? 13.340 -9.757 -7.435 1.00 91.38 90 TYR A CA 1
ATOM 714 C C . TYR A 1 90 ? 12.998 -11.065 -8.160 1.00 91.38 90 TYR A C 1
ATOM 716 O O . TYR A 1 90 ? 11.925 -11.628 -7.955 1.00 91.38 90 TYR A O 1
ATOM 724 N N . ALA A 1 91 ? 13.928 -11.603 -8.954 1.00 90.69 91 ALA A N 1
ATOM 725 C CA . ALA A 1 91 ? 13.724 -12.868 -9.652 1.00 90.69 91 ALA A CA 1
ATOM 726 C C . ALA A 1 91 ? 13.386 -14.017 -8.682 1.00 90.69 91 ALA A C 1
ATOM 728 O O . ALA A 1 91 ? 12.513 -14.830 -8.987 1.00 90.69 91 ALA A O 1
ATOM 729 N N . SER A 1 92 ? 14.006 -14.055 -7.497 1.00 91.19 92 SER A N 1
ATOM 730 C CA . SER A 1 92 ? 13.746 -15.085 -6.481 1.00 91.19 92 SER A CA 1
ATOM 731 C C . SER A 1 92 ? 12.339 -15.021 -5.869 1.00 91.19 92 SER A C 1
ATOM 733 O O . SER A 1 92 ? 11.796 -16.065 -5.499 1.00 91.19 92 SER A O 1
ATOM 735 N N . ILE A 1 93 ? 11.732 -13.829 -5.820 1.00 89.75 93 ILE A N 1
ATOM 736 C CA . ILE A 1 93 ? 10.399 -13.596 -5.242 1.00 89.75 93 ILE A CA 1
ATOM 737 C C . ILE A 1 93 ? 9.283 -13.451 -6.289 1.00 89.75 93 ILE A C 1
ATOM 739 O O . ILE A 1 93 ? 8.112 -13.542 -5.946 1.00 89.75 93 ILE A O 1
ATOM 743 N N . SER A 1 94 ? 9.627 -13.271 -7.565 1.00 87.50 94 SER A N 1
ATOM 744 C CA . SER A 1 94 ? 8.708 -12.983 -8.683 1.00 87.50 94 SER A CA 1
ATOM 745 C C . SER A 1 94 ? 7.520 -13.949 -8.830 1.00 87.50 94 SER A C 1
ATOM 747 O O . SER A 1 94 ? 6.403 -13.540 -9.141 1.00 87.50 94 SER A O 1
ATOM 749 N N . LYS A 1 95 ? 7.747 -15.238 -8.564 1.00 85.50 95 LYS A N 1
ATOM 750 C CA . LYS A 1 95 ? 6.733 -16.306 -8.620 1.00 85.50 95 LYS A CA 1
ATOM 751 C C . LYS A 1 95 ? 5.736 -16.290 -7.453 1.00 85.50 95 LYS A C 1
ATOM 753 O O . LYS A 1 95 ? 4.760 -17.022 -7.495 1.00 85.50 95 LYS A O 1
ATOM 758 N N . ASN A 1 96 ? 6.025 -15.520 -6.406 1.00 86.31 96 ASN A N 1
ATOM 759 C CA . ASN A 1 96 ? 5.183 -15.377 -5.218 1.00 86.31 96 ASN A CA 1
ATOM 760 C C . ASN A 1 96 ? 4.332 -14.097 -5.294 1.00 86.31 96 ASN A C 1
ATOM 762 O O . ASN A 1 96 ? 3.874 -13.600 -4.270 1.00 86.31 96 ASN A O 1
ATOM 766 N N . PHE A 1 97 ? 4.196 -13.523 -6.490 1.00 86.81 97 PHE A N 1
ATOM 767 C CA . PHE A 1 97 ? 3.208 -12.499 -6.779 1.00 86.81 97 PHE A CA 1
ATOM 768 C C . PHE A 1 97 ? 2.071 -13.147 -7.558 1.00 86.81 97 PHE A C 1
ATOM 770 O O . PHE A 1 97 ? 2.292 -13.651 -8.663 1.00 86.81 97 PHE A O 1
ATOM 777 N N . SER A 1 98 ? 0.869 -13.104 -6.996 1.00 83.25 98 SER A N 1
ATOM 778 C CA . SER A 1 98 ? -0.359 -13.550 -7.651 1.00 83.25 98 SER A CA 1
ATOM 779 C C . SER A 1 98 ? -1.417 -12.478 -7.473 1.00 83.25 98 SER A C 1
ATOM 781 O O . SER A 1 98 ? -1.613 -11.972 -6.370 1.00 83.25 98 SER A O 1
ATOM 783 N N . ILE A 1 99 ? -2.055 -12.074 -8.569 1.00 79.81 99 ILE A N 1
ATOM 784 C CA . ILE A 1 99 ? -3.034 -10.989 -8.553 1.00 79.81 99 ILE A CA 1
ATOM 785 C C . ILE A 1 99 ? -4.242 -11.416 -9.368 1.00 79.81 99 ILE A C 1
ATOM 787 O O . ILE A 1 99 ? -4.147 -11.639 -10.574 1.00 79.81 99 ILE A O 1
ATOM 791 N N . SER A 1 100 ? -5.382 -11.509 -8.688 1.00 81.00 100 SER A N 1
ATOM 792 C CA . SER A 1 100 ? -6.654 -11.906 -9.282 1.00 81.00 100 SER A CA 1
ATOM 793 C C . SER A 1 100 ? -7.554 -10.683 -9.411 1.00 81.00 100 SER A C 1
ATOM 795 O O . SER A 1 100 ? -8.347 -10.369 -8.524 1.00 81.00 100 SER A O 1
ATOM 797 N N . ILE A 1 101 ? -7.394 -9.954 -10.518 1.00 86.31 101 ILE A N 1
ATOM 798 C CA . ILE A 1 101 ? -8.202 -8.772 -10.837 1.00 86.31 101 ILE A CA 1
ATOM 799 C C . ILE A 1 101 ? -8.853 -8.982 -12.207 1.00 86.31 101 ILE A C 1
ATOM 801 O O . ILE A 1 101 ? -8.149 -9.257 -13.183 1.00 86.31 101 ILE A O 1
ATOM 805 N N . PRO A 1 102 ? -10.187 -8.863 -12.320 1.00 89.31 102 PRO A N 1
ATOM 806 C CA . PRO A 1 102 ? -10.864 -8.971 -13.601 1.00 89.31 102 PRO A CA 1
ATOM 807 C C . PRO A 1 102 ? -10.495 -7.795 -14.514 1.00 89.31 102 PRO A C 1
ATOM 809 O O . PRO A 1 102 ? -10.446 -6.643 -14.091 1.00 89.31 102 PRO A O 1
ATOM 812 N N . THR A 1 103 ? -10.322 -8.069 -15.806 1.00 90.75 103 THR A N 1
ATOM 813 C CA . THR A 1 103 ? -10.054 -7.034 -16.822 1.00 90.75 103 THR A CA 1
ATOM 814 C C . THR A 1 103 ? -11.279 -6.176 -17.135 1.00 90.75 103 THR A C 1
ATOM 816 O O . THR A 1 103 ? -11.167 -5.117 -17.751 1.00 90.75 103 THR A O 1
ATOM 819 N N . THR A 1 104 ? -12.474 -6.620 -16.743 1.00 94.81 104 THR A N 1
ATOM 820 C CA . THR A 1 104 ? -13.719 -5.868 -16.900 1.00 94.81 104 THR A CA 1
ATOM 821 C C . THR A 1 104 ? -14.551 -5.954 -15.633 1.00 94.81 104 THR A C 1
ATOM 823 O O . THR A 1 104 ? -14.780 -7.038 -15.097 1.00 94.81 104 THR A O 1
ATOM 826 N N . VAL A 1 105 ? -15.043 -4.803 -15.187 1.00 95.81 105 VAL A N 1
ATOM 827 C CA . VAL A 1 105 ? -15.885 -4.655 -13.998 1.00 95.81 105 VAL A CA 1
ATOM 828 C C . VAL A 1 105 ? -17.188 -3.949 -14.356 1.00 95.81 105 VAL A C 1
ATOM 830 O O . VAL A 1 105 ? -17.255 -3.152 -15.289 1.00 95.81 105 VAL A O 1
ATOM 833 N N . SER A 1 106 ? -18.243 -4.256 -13.615 1.00 96.62 106 SER A N 1
ATOM 834 C CA . SER A 1 106 ? -19.577 -3.665 -13.744 1.00 96.62 106 SER A CA 1
ATOM 835 C C . SER A 1 106 ? -19.882 -2.774 -12.539 1.00 96.62 106 SER A C 1
ATOM 837 O O . SER A 1 106 ? -19.090 -2.729 -11.604 1.00 96.62 106 SER A O 1
ATOM 839 N N . ALA A 1 107 ? -21.013 -2.065 -12.545 1.00 95.81 107 ALA A N 1
ATOM 840 C CA . ALA A 1 107 ? -21.425 -1.173 -11.456 1.00 95.81 107 ALA A CA 1
ATOM 841 C C . ALA A 1 107 ? -21.836 -1.945 -10.183 1.00 95.81 107 ALA A C 1
ATOM 843 O O . ALA A 1 107 ? -23.011 -2.011 -9.829 1.00 95.81 107 ALA A O 1
ATOM 844 N N . GLN A 1 108 ? -20.864 -2.561 -9.517 1.00 95.12 108 GLN A N 1
ATOM 845 C CA . GLN A 1 108 ? -21.015 -3.294 -8.265 1.00 95.12 108 GLN A CA 1
ATOM 846 C C . GLN A 1 108 ? -19.711 -3.242 -7.461 1.00 95.12 108 GLN A C 1
ATOM 848 O O . GLN A 1 108 ? -18.664 -2.851 -7.980 1.00 95.12 108 GLN A O 1
ATOM 853 N N . ARG A 1 109 ? -19.781 -3.672 -6.200 1.00 94.75 109 ARG A N 1
ATOM 854 C CA . ARG A 1 109 ? -18.609 -3.843 -5.343 1.00 94.75 109 ARG A CA 1
ATOM 855 C C . ARG A 1 109 ? -17.869 -5.137 -5.668 1.00 94.75 109 ARG A C 1
ATOM 857 O O . ARG A 1 109 ? -18.488 -6.176 -5.898 1.00 94.75 109 ARG A O 1
ATOM 864 N N . TYR A 1 110 ? -16.548 -5.048 -5.647 1.00 95.31 110 TYR A N 1
ATOM 865 C CA . TYR A 1 110 ? -15.617 -6.158 -5.765 1.00 95.31 110 TYR A CA 1
ATOM 866 C C . TYR A 1 110 ? -14.695 -6.182 -4.553 1.00 95.31 110 TYR A C 1
ATOM 868 O O . TYR A 1 110 ? -14.413 -5.147 -3.952 1.00 95.31 110 TYR A O 1
ATOM 876 N N . GLU A 1 111 ? -14.204 -7.370 -4.237 1.00 94.12 111 GLU A N 1
ATOM 877 C CA . GLU A 1 111 ? -13.093 -7.574 -3.321 1.00 94.12 111 GLU A CA 1
ATOM 878 C C . GLU A 1 111 ? -11.952 -8.160 -4.146 1.00 94.12 111 GLU A C 1
ATOM 880 O O . GLU A 1 111 ? -12.105 -9.210 -4.774 1.00 94.12 111 GLU A O 1
ATOM 885 N N . PHE A 1 112 ? -10.850 -7.423 -4.232 1.00 92.50 112 PHE A N 1
ATOM 886 C CA . PHE A 1 112 ? -9.641 -7.883 -4.898 1.00 92.50 112 PHE A CA 1
ATOM 887 C C . PHE A 1 112 ? -8.694 -8.450 -3.852 1.00 92.50 112 PHE A C 1
ATOM 889 O O . PHE A 1 112 ? -8.578 -7.895 -2.760 1.00 92.50 112 PHE A O 1
ATOM 896 N N . SER A 1 113 ? -8.016 -9.537 -4.214 1.00 90.31 113 SER A N 1
ATOM 897 C CA . SER A 1 113 ? -6.969 -10.149 -3.401 1.00 90.31 113 SER A CA 1
ATOM 898 C C . SER A 1 113 ? -5.672 -10.248 -4.198 1.00 90.31 113 SER A C 1
ATOM 900 O O . SER A 1 113 ? -5.663 -10.439 -5.424 1.00 90.31 113 SER A O 1
ATOM 902 N N . VAL A 1 114 ? -4.578 -10.054 -3.474 1.00 91.50 114 VAL A N 1
ATOM 903 C CA . VAL A 1 114 ? -3.218 -10.018 -3.978 1.00 91.50 114 VAL A CA 1
ATOM 904 C C . VAL A 1 114 ? -2.313 -10.771 -3.018 1.00 91.50 114 VAL A C 1
ATOM 906 O O . VAL A 1 114 ? -2.207 -10.420 -1.845 1.00 91.50 114 VAL A O 1
ATOM 909 N N . GLU A 1 115 ? -1.591 -11.750 -3.546 1.00 91.38 115 GLU A N 1
ATOM 910 C CA . GLU A 1 115 ? -0.501 -12.410 -2.842 1.00 91.38 115 GLU A CA 1
ATOM 911 C C . GLU A 1 115 ? 0.828 -11.750 -3.206 1.00 91.38 115 GLU A C 1
ATOM 913 O O . GLU A 1 115 ? 1.094 -11.450 -4.377 1.00 91.38 115 GLU A O 1
ATOM 918 N N . SER A 1 116 ? 1.678 -11.531 -2.205 1.00 91.06 116 SER A N 1
ATOM 919 C CA . SER A 1 116 ? 3.002 -10.952 -2.398 1.00 91.06 116 SER A CA 1
ATOM 920 C C . SER A 1 116 ? 4.013 -11.439 -1.363 1.00 91.06 116 SER A C 1
ATOM 922 O O . SER A 1 116 ? 3.778 -11.430 -0.155 1.00 91.06 116 SER A O 1
ATOM 924 N N . ALA A 1 117 ? 5.217 -11.764 -1.836 1.00 89.00 117 ALA A N 1
ATOM 925 C CA . ALA A 1 117 ? 6.362 -12.079 -0.980 1.00 89.00 117 ALA A CA 1
ATOM 926 C C . ALA A 1 117 ? 6.913 -10.879 -0.195 1.00 89.00 117 ALA A C 1
ATOM 928 O O . ALA A 1 117 ? 7.641 -11.076 0.777 1.00 89.00 117 ALA A O 1
ATOM 929 N N . ILE A 1 118 ? 6.611 -9.653 -0.623 1.00 91.56 118 ILE A N 1
ATOM 930 C CA . ILE A 1 118 ? 7.039 -8.419 0.045 1.00 91.56 118 ILE A CA 1
ATOM 931 C C . ILE A 1 118 ? 5.829 -7.553 0.415 1.00 91.56 118 ILE A C 1
ATOM 933 O O . ILE A 1 118 ? 4.801 -7.633 -0.265 1.00 91.56 118 ILE A O 1
ATOM 937 N N . PRO A 1 119 ? 5.911 -6.723 1.467 1.00 92.44 119 PRO A N 1
ATOM 938 C CA . PRO A 1 119 ? 4.751 -5.976 1.924 1.00 92.44 119 PRO A CA 1
ATOM 939 C C . PRO A 1 119 ? 4.189 -4.993 0.890 1.00 92.44 119 PRO A C 1
ATOM 941 O O . PRO A 1 119 ? 4.934 -4.331 0.160 1.00 92.44 119 PRO A O 1
ATOM 944 N N . LEU A 1 120 ? 2.861 -4.872 0.859 1.00 93.19 120 LEU A N 1
ATOM 945 C CA . LEU A 1 120 ? 2.161 -3.812 0.137 1.00 93.19 120 LEU A CA 1
ATOM 946 C C . LEU A 1 120 ? 2.273 -2.504 0.935 1.00 93.19 120 LEU A C 1
ATOM 948 O O . LEU A 1 120 ? 1.943 -2.464 2.117 1.00 93.19 120 LEU A O 1
ATOM 952 N N . SER A 1 121 ? 2.742 -1.435 0.295 1.00 92.56 121 SER A N 1
ATOM 953 C CA . SER A 1 121 ? 2.775 -0.091 0.880 1.00 92.56 121 SER A CA 1
ATOM 954 C C . SER A 1 121 ? 1.431 0.607 0.722 1.00 92.56 121 SER A C 1
ATOM 956 O O . SER A 1 121 ? 0.891 1.106 1.702 1.00 92.56 121 SER A O 1
ATOM 958 N N . HIS A 1 122 ? 0.935 0.697 -0.511 1.00 93.00 122 HIS A N 1
ATOM 959 C CA . HIS A 1 122 ? -0.305 1.391 -0.837 1.00 93.00 122 HIS A CA 1
ATOM 960 C C . HIS A 1 122 ? -0.828 0.960 -2.213 1.00 93.00 122 HIS A C 1
ATOM 962 O O . HIS A 1 122 ? -0.086 0.413 -3.035 1.00 93.00 122 HIS A O 1
ATOM 968 N N . ALA A 1 123 ? -2.113 1.214 -2.449 1.00 95.69 123 ALA A N 1
ATOM 969 C CA . ALA A 1 123 ? -2.795 0.973 -3.710 1.00 95.69 123 ALA A CA 1
ATOM 970 C C . ALA A 1 123 ? -3.473 2.265 -4.177 1.00 95.69 123 ALA A C 1
ATOM 972 O O . ALA A 1 123 ? -4.134 2.933 -3.385 1.00 95.69 123 ALA A O 1
ATOM 973 N N . VAL A 1 124 ? -3.316 2.606 -5.455 1.00 96.25 124 VAL A N 1
ATOM 974 C CA . VAL A 1 124 ? -3.877 3.820 -6.063 1.00 96.25 124 VAL A CA 1
ATOM 975 C C . VAL A 1 124 ? -4.696 3.440 -7.282 1.00 96.25 124 VAL A C 1
ATOM 977 O O . VAL A 1 124 ? -4.196 2.772 -8.184 1.00 96.25 124 VAL A O 1
ATOM 980 N N . LEU A 1 125 ? -5.942 3.888 -7.325 1.00 96.56 125 LEU A N 1
ATOM 981 C CA . LEU A 1 125 ? -6.802 3.808 -8.492 1.00 96.56 125 LEU A CA 1
ATOM 982 C C . LEU A 1 125 ? -6.784 5.147 -9.228 1.00 96.56 125 LEU A C 1
ATOM 984 O O . LEU A 1 125 ? -7.115 6.173 -8.642 1.00 96.56 125 LEU A O 1
ATOM 988 N N . ALA A 1 126 ? -6.457 5.123 -10.515 1.00 96.81 126 ALA A N 1
ATOM 989 C CA . ALA A 1 126 ? -6.593 6.253 -11.421 1.00 96.81 126 ALA A CA 1
ATOM 990 C C . ALA A 1 126 ? -7.735 5.994 -12.411 1.00 96.81 126 ALA A C 1
ATOM 992 O O . ALA A 1 126 ? -7.780 4.955 -13.073 1.00 96.81 126 ALA A O 1
ATOM 993 N N . ASP A 1 127 ? -8.650 6.950 -12.531 1.00 96.81 127 ASP A N 1
ATOM 994 C CA . ASP A 1 127 ? -9.751 6.934 -13.493 1.00 96.81 127 ASP A CA 1
ATOM 995 C C . ASP A 1 127 ? -10.010 8.354 -14.040 1.00 96.81 127 ASP A C 1
ATOM 997 O O . ASP A 1 127 ? -9.244 9.288 -13.791 1.00 96.81 127 ASP A O 1
ATOM 1001 N N . SER A 1 128 ? -11.082 8.551 -14.814 1.00 96.75 128 SER A N 1
ATOM 1002 C CA . SER A 1 128 ? -11.397 9.861 -15.406 1.00 96.75 128 SER A CA 1
ATOM 1003 C C . SER A 1 128 ? -11.755 10.961 -14.394 1.00 96.75 128 SER A C 1
ATOM 1005 O O . SER A 1 128 ? -11.839 12.124 -14.784 1.00 96.75 128 SER A O 1
ATOM 1007 N N . LEU A 1 129 ? -12.018 10.617 -13.130 1.00 96.12 129 LEU A N 1
ATOM 1008 C CA . LEU A 1 129 ? -12.282 11.558 -12.035 1.00 96.12 129 LEU A CA 1
ATOM 1009 C C . LEU A 1 129 ? -11.010 11.919 -11.254 1.00 96.12 129 LEU A C 1
ATOM 1011 O O . LEU A 1 129 ? -11.050 12.825 -10.424 1.00 96.12 129 LEU A O 1
ATOM 1015 N N . GLY A 1 130 ? -9.889 11.249 -11.531 1.00 96.12 130 GLY A N 1
ATOM 1016 C CA . GLY A 1 130 ? -8.600 11.465 -10.882 1.00 96.12 130 GLY A CA 1
ATOM 1017 C C . GLY A 1 130 ? -8.114 10.234 -10.125 1.00 96.12 130 GLY A C 1
ATOM 1018 O O . GLY A 1 130 ? -8.558 9.111 -10.369 1.00 96.12 130 GLY A O 1
ATOM 1019 N N . GLU A 1 131 ? -7.192 10.453 -9.194 1.00 96.81 131 GLU A N 1
ATOM 1020 C CA . GLU A 1 131 ? -6.576 9.395 -8.392 1.00 96.81 131 GLU A CA 1
ATOM 1021 C C . GLU A 1 131 ? -7.238 9.269 -7.017 1.00 96.81 131 GLU A C 1
ATOM 1023 O O . GLU A 1 131 ? -7.695 10.257 -6.438 1.00 96.81 131 GLU A O 1
ATOM 1028 N N . VAL A 1 132 ? -7.298 8.049 -6.489 1.00 96.62 132 VAL A N 1
ATOM 1029 C CA . VAL A 1 132 ? -7.731 7.769 -5.117 1.00 96.62 132 VAL A CA 1
ATOM 1030 C C . VAL A 1 132 ? -6.979 6.585 -4.541 1.00 96.62 132 VAL A C 1
ATOM 1032 O O . VAL A 1 132 ? -6.655 5.637 -5.255 1.00 96.62 132 VAL A O 1
ATOM 1035 N N . ASN A 1 133 ? -6.720 6.627 -3.240 1.00 96.62 133 ASN A N 1
ATOM 1036 C CA . ASN A 1 133 ? -6.161 5.484 -2.539 1.00 96.62 133 ASN A CA 1
ATOM 1037 C C . ASN A 1 133 ? -7.237 4.416 -2.335 1.00 96.62 133 ASN A C 1
ATOM 1039 O O . ASN A 1 133 ? -8.393 4.725 -2.052 1.00 96.62 133 ASN A O 1
ATOM 1043 N N . LEU A 1 134 ? -6.841 3.154 -2.449 1.00 95.88 134 LEU A N 1
ATOM 1044 C CA . LEU A 1 134 ? -7.630 2.028 -1.971 1.00 95.88 134 LEU A CA 1
ATOM 1045 C C . LEU A 1 134 ? -6.954 1.493 -0.718 1.00 95.88 134 LEU A C 1
ATOM 1047 O O . LEU A 1 134 ? -5.796 1.066 -0.755 1.00 95.88 134 LEU A O 1
ATOM 1051 N N . LEU A 1 135 ? -7.670 1.529 0.401 1.00 95.69 135 LEU A N 1
ATOM 1052 C CA . LEU A 1 135 ? -7.147 1.029 1.656 1.00 95.69 135 LEU A CA 1
ATOM 1053 C C . LEU A 1 135 ? -7.167 -0.499 1.639 1.00 95.69 135 LEU A C 1
ATOM 1055 O O . LEU A 1 135 ? -8.223 -1.131 1.723 1.00 95.69 135 LEU A O 1
ATOM 1059 N N . ALA A 1 136 ? -5.978 -1.082 1.538 1.00 94.56 136 ALA A N 1
ATOM 1060 C CA . ALA A 1 136 ? -5.783 -2.513 1.666 1.00 94.56 136 ALA A CA 1
ATOM 1061 C C . ALA A 1 136 ? -5.597 -2.925 3.124 1.00 94.56 136 ALA A C 1
ATOM 1063 O O . ALA A 1 136 ? -5.006 -2.201 3.929 1.00 94.56 136 ALA A O 1
ATOM 1064 N N . TRP A 1 137 ? -6.068 -4.123 3.442 1.00 92.44 137 TRP A N 1
ATOM 1065 C CA . TRP A 1 137 ? -5.795 -4.795 4.701 1.00 92.44 137 TRP A CA 1
ATOM 1066 C C . TRP A 1 137 ? -5.110 -6.128 4.432 1.00 92.44 137 TRP A C 1
ATOM 1068 O O . TRP A 1 137 ? -5.326 -6.773 3.406 1.00 92.44 137 TRP A O 1
ATOM 1078 N N . GLN A 1 138 ? -4.259 -6.543 5.363 1.00 91.31 138 GLN A N 1
ATOM 1079 C CA . GLN A 1 138 ? -3.675 -7.873 5.311 1.00 91.31 138 GLN A CA 1
ATOM 1080 C C . GLN A 1 138 ? -4.759 -8.887 5.701 1.00 91.31 138 GLN A C 1
ATOM 1082 O O . GLN A 1 138 ? -5.325 -8.776 6.787 1.00 91.31 138 GLN A O 1
ATOM 1087 N N . SER A 1 139 ? -5.086 -9.829 4.818 1.00 89.12 139 SER A N 1
ATOM 1088 C CA . SER A 1 139 ? -6.091 -10.876 5.065 1.00 89.12 139 SER A CA 1
ATOM 1089 C C . SER A 1 139 ? -5.460 -12.181 5.555 1.00 89.12 139 SER A C 1
ATOM 1091 O O . SER A 1 139 ? -6.098 -12.928 6.295 1.00 89.12 139 SER A O 1
ATOM 1093 N N . ALA A 1 140 ? -4.201 -12.430 5.193 1.00 89.00 140 ALA A N 1
ATOM 1094 C CA . ALA A 1 140 ? -3.404 -13.553 5.671 1.00 89.00 140 ALA A CA 1
ATOM 1095 C C . ALA A 1 140 ? -1.901 -13.229 5.610 1.00 89.00 140 ALA A C 1
ATOM 1097 O O . ALA A 1 140 ? -1.473 -12.164 5.150 1.00 89.00 140 ALA A O 1
ATOM 1098 N N . GLU A 1 141 ? -1.065 -14.160 6.068 1.00 86.69 141 GLU A N 1
ATOM 1099 C CA . GLU A 1 141 ? 0.373 -14.088 5.809 1.00 86.69 141 GLU A CA 1
ATOM 1100 C C . GLU A 1 141 ? 0.601 -14.004 4.288 1.00 86.69 141 GLU A C 1
ATOM 1102 O O . GLU A 1 141 ? 0.151 -14.873 3.550 1.00 86.69 141 GLU A O 1
ATOM 1107 N N . HIS A 1 142 ? 1.265 -12.939 3.825 1.00 89.00 142 HIS A N 1
ATOM 1108 C CA . HIS A 1 142 ? 1.506 -12.644 2.402 1.00 89.00 142 HIS A CA 1
ATOM 1109 C C . HIS A 1 142 ? 0.282 -12.320 1.527 1.00 89.00 142 HIS A C 1
ATOM 1111 O O . HIS A 1 142 ? 0.459 -12.152 0.322 1.00 89.00 142 HIS A O 1
ATOM 1117 N N . GLU A 1 143 ? -0.918 -12.162 2.089 1.00 92.69 143 GLU A N 1
ATOM 1118 C CA . GLU A 1 143 ? -2.130 -11.843 1.323 1.00 92.69 143 GLU A CA 1
ATOM 1119 C C . GLU A 1 143 ? -2.728 -10.495 1.741 1.00 92.69 143 GLU A C 1
ATOM 1121 O O . GLU A 1 143 ? -2.886 -10.199 2.930 1.00 92.69 143 GLU A O 1
ATOM 1126 N N . TYR A 1 144 ? -3.076 -9.681 0.748 1.00 93.94 144 TYR A N 1
ATOM 1127 C CA . TYR A 1 144 ? -3.694 -8.373 0.911 1.00 93.94 144 TYR A CA 1
ATOM 1128 C C . TYR A 1 144 ? -5.021 -8.328 0.173 1.00 93.94 144 TYR A C 1
ATOM 1130 O O . TYR A 1 144 ? -5.087 -8.661 -1.009 1.00 93.94 144 TYR A O 1
ATOM 1138 N N . SER A 1 145 ? -6.054 -7.854 0.859 1.00 93.44 145 SER A N 1
ATOM 1139 C CA . SER A 1 145 ? -7.384 -7.659 0.295 1.00 93.44 145 SER A CA 1
ATOM 1140 C C . SER A 1 145 ? -7.772 -6.187 0.327 1.00 93.44 145 SER A C 1
ATOM 1142 O O . SER A 1 145 ? -7.337 -5.429 1.196 1.00 93.44 145 SER A O 1
ATOM 1144 N N . PHE A 1 146 ? -8.568 -5.764 -0.647 1.00 93.31 146 PHE A N 1
ATOM 1145 C CA . PHE A 1 146 ? -9.155 -4.429 -0.680 1.00 93.31 146 PHE A CA 1
ATOM 1146 C C . PHE A 1 146 ? -10.483 -4.441 -1.422 1.00 93.31 146 PHE A C 1
ATOM 1148 O O . PHE A 1 146 ? -10.699 -5.193 -2.374 1.00 93.31 146 PHE A O 1
ATOM 1155 N N . ASN A 1 147 ? -11.380 -3.565 -0.982 1.00 94.88 147 ASN A N 1
ATOM 1156 C CA . ASN A 1 147 ? -12.630 -3.329 -1.682 1.00 94.88 147 ASN A CA 1
ATOM 1157 C C . ASN A 1 147 ? -12.390 -2.403 -2.874 1.00 94.88 147 ASN A C 1
ATOM 1159 O O . ASN A 1 147 ? -11.537 -1.517 -2.838 1.00 94.88 147 ASN A O 1
ATOM 1163 N N . TYR A 1 148 ? -13.184 -2.591 -3.919 1.00 95.44 148 TYR A N 1
ATOM 1164 C CA . TYR A 1 148 ? -13.170 -1.761 -5.110 1.00 95.44 148 TYR A CA 1
ATOM 1165 C C . TYR A 1 148 ? -14.592 -1.539 -5.621 1.00 95.44 148 TYR A C 1
ATOM 1167 O O . TYR A 1 148 ? -15.408 -2.463 -5.680 1.00 95.44 148 TYR A O 1
ATOM 1175 N N . VAL A 1 149 ? -14.866 -0.309 -6.047 1.00 95.62 149 VAL A N 1
ATOM 1176 C CA . VAL A 1 149 ? -16.088 0.083 -6.745 1.00 95.62 149 VAL A CA 1
ATOM 1177 C C . VAL A 1 149 ? -15.708 1.007 -7.911 1.00 95.62 149 VAL A C 1
ATOM 1179 O O . VAL A 1 149 ? -14.927 1.939 -7.716 1.00 95.62 149 VAL A O 1
ATOM 1182 N N . PRO A 1 150 ? -16.248 0.816 -9.130 1.00 96.50 150 PRO A N 1
ATOM 1183 C CA . PRO A 1 150 ? -15.963 1.732 -10.228 1.00 96.50 150 PRO A CA 1
ATOM 1184 C C . PRO A 1 150 ? -16.634 3.092 -10.003 1.00 96.50 150 PRO A C 1
ATOM 1186 O O . PRO A 1 150 ? -17.860 3.191 -10.015 1.00 96.50 150 PRO A O 1
ATOM 1189 N N . ARG A 1 151 ? -15.838 4.159 -9.871 1.00 96.25 151 ARG A N 1
ATOM 1190 C CA . ARG A 1 151 ? -16.341 5.546 -9.753 1.00 96.25 151 ARG A CA 1
ATOM 1191 C C . ARG A 1 151 ? -16.705 6.166 -11.101 1.00 96.25 151 ARG A C 1
ATOM 1193 O O . ARG A 1 151 ? -17.544 7.059 -11.178 1.00 96.25 151 ARG A O 1
ATOM 1200 N N . ALA A 1 152 ? -16.092 5.672 -12.175 1.00 96.69 152 ALA A N 1
ATOM 1201 C CA . ALA A 1 152 ? -16.316 6.128 -13.540 1.00 96.69 152 ALA A CA 1
ATOM 1202 C C . ALA A 1 152 ? -16.282 4.967 -14.537 1.00 96.69 152 ALA A C 1
ATOM 1204 O O . ALA A 1 152 ? -15.622 3.954 -14.321 1.00 96.69 152 ALA A O 1
ATOM 1205 N N . THR A 1 153 ? -16.985 5.121 -15.654 1.00 97.81 153 THR A N 1
ATOM 1206 C CA . THR A 1 153 ? -16.922 4.180 -16.780 1.00 97.81 153 THR A CA 1
ATOM 1207 C C . THR A 1 153 ? -15.664 4.391 -17.621 1.00 97.81 153 THR A C 1
ATOM 1209 O O . THR A 1 153 ? -15.190 5.519 -17.738 1.00 97.81 153 THR A O 1
ATOM 1212 N N . GLY A 1 154 ? -15.202 3.348 -18.310 1.00 97.50 154 GLY A N 1
ATOM 1213 C CA . GLY A 1 154 ? -14.030 3.403 -19.189 1.00 97.50 154 GLY A CA 1
ATOM 1214 C C . GLY A 1 154 ? -12.788 2.773 -18.564 1.00 97.50 154 GLY A C 1
ATOM 1215 O O . GLY A 1 154 ? -12.900 1.931 -17.674 1.00 97.50 154 GLY A O 1
ATOM 1216 N N . ASN A 1 155 ? -11.614 3.135 -19.080 1.00 96.56 155 ASN A N 1
ATOM 1217 C CA . ASN A 1 155 ? -10.344 2.581 -18.614 1.00 96.56 155 ASN A CA 1
ATOM 1218 C C . ASN A 1 155 ? -9.979 3.140 -17.241 1.00 96.56 155 ASN A C 1
ATOM 1220 O O . ASN A 1 155 ? -10.136 4.336 -16.990 1.00 96.56 155 ASN A O 1
ATOM 1224 N N . GLN A 1 156 ? -9.469 2.265 -16.388 1.00 95.94 156 GLN A N 1
ATOM 1225 C CA . GLN A 1 156 ? -8.947 2.592 -15.075 1.00 95.94 156 GLN A CA 1
ATOM 1226 C C . GLN A 1 156 ? -7.625 1.859 -14.872 1.00 95.94 156 GLN A C 1
ATOM 1228 O O . GLN A 1 156 ? -7.470 0.715 -15.307 1.00 95.94 156 GLN A O 1
ATOM 1233 N N . THR A 1 157 ? -6.707 2.508 -14.168 1.00 94.62 157 THR A N 1
ATOM 1234 C CA . THR A 1 157 ? -5.403 1.945 -13.831 1.00 94.62 157 THR A CA 1
ATOM 1235 C C . THR A 1 157 ? -5.316 1.787 -12.321 1.00 94.62 157 THR A C 1
ATOM 1237 O O . THR A 1 157 ? -5.320 2.773 -11.589 1.00 94.62 157 THR A O 1
ATOM 1240 N N . LEU A 1 158 ? -5.202 0.554 -11.838 1.00 94.25 158 LEU A N 1
ATOM 1241 C CA . LEU A 1 158 ? -4.852 0.271 -10.451 1.00 94.25 158 LEU A CA 1
ATOM 1242 C C . LEU A 1 158 ? -3.340 0.071 -10.342 1.00 94.25 158 LEU A C 1
ATOM 1244 O O . LEU A 1 158 ? -2.783 -0.824 -10.969 1.00 94.25 158 LEU A O 1
ATOM 1248 N N . THR A 1 159 ? -2.676 0.871 -9.519 1.00 93.75 159 THR A N 1
ATOM 1249 C CA . THR A 1 159 ? -1.254 0.726 -9.204 1.00 93.75 159 THR A CA 1
ATOM 1250 C C . THR A 1 159 ? -1.093 0.206 -7.784 1.00 93.75 159 THR A C 1
ATOM 1252 O O . THR A 1 159 ? -1.543 0.839 -6.834 1.00 93.75 159 THR A O 1
ATOM 1255 N N . LEU A 1 160 ? -0.427 -0.935 -7.636 1.00 93.56 160 LEU A N 1
ATOM 1256 C CA . LEU A 1 160 ? -0.064 -1.527 -6.353 1.00 93.56 160 LEU A CA 1
ATOM 1257 C C . LEU A 1 160 ? 1.427 -1.318 -6.107 1.00 93.56 160 LEU A C 1
ATOM 1259 O O . LEU A 1 160 ? 2.257 -1.736 -6.916 1.00 93.56 160 LEU A O 1
ATOM 1263 N N . MET A 1 161 ? 1.764 -0.671 -4.996 1.00 93.19 161 MET A N 1
ATOM 1264 C CA . MET A 1 161 ? 3.138 -0.336 -4.638 1.00 93.19 161 MET A CA 1
ATOM 1265 C C . MET A 1 161 ? 3.628 -1.271 -3.545 1.00 93.19 161 MET A C 1
ATOM 1267 O O . MET A 1 161 ? 3.274 -1.104 -2.381 1.00 93.19 161 MET A O 1
ATOM 1271 N N . PHE A 1 162 ? 4.464 -2.242 -3.899 1.00 93.06 162 PHE A N 1
ATOM 1272 C CA . PHE A 1 162 ? 5.117 -3.122 -2.927 1.00 93.06 162 PHE A CA 1
ATOM 1273 C C . PHE A 1 162 ? 6.484 -2.584 -2.553 1.00 93.06 162 PHE A C 1
ATOM 1275 O O . PHE A 1 162 ? 7.117 -1.918 -3.370 1.00 93.06 162 PHE A O 1
ATOM 1282 N N . TYR A 1 163 ? 6.966 -2.891 -1.354 1.00 92.69 163 TYR A N 1
ATOM 1283 C CA . TYR A 1 163 ? 8.262 -2.404 -0.903 1.00 92.69 163 TYR A CA 1
ATOM 1284 C C . TYR A 1 163 ? 9.102 -3.483 -0.236 1.00 92.69 163 TYR A C 1
ATOM 1286 O O . TYR A 1 163 ? 8.590 -4.387 0.413 1.00 92.69 163 TYR A O 1
ATOM 1294 N N . ASN A 1 164 ? 10.417 -3.348 -0.369 1.00 90.56 164 ASN A N 1
ATOM 1295 C CA . ASN A 1 164 ? 11.390 -4.090 0.413 1.00 90.56 164 ASN A CA 1
ATOM 1296 C C . ASN A 1 164 ? 12.262 -3.103 1.186 1.00 90.56 164 ASN A C 1
ATOM 1298 O O . ASN A 1 164 ? 12.794 -2.152 0.606 1.00 90.56 164 ASN A O 1
ATOM 1302 N N . GLU A 1 165 ? 12.421 -3.334 2.483 1.00 86.69 165 GLU A N 1
ATOM 1303 C CA . GLU A 1 165 ? 13.344 -2.566 3.312 1.00 86.69 165 GLU A CA 1
ATOM 1304 C C . GLU A 1 165 ? 14.701 -3.254 3.376 1.00 86.69 165 GLU A C 1
ATOM 1306 O O . GLU A 1 165 ? 14.817 -4.467 3.540 1.00 86.69 165 GLU A O 1
ATOM 1311 N N . SER A 1 166 ? 15.750 -2.451 3.254 1.00 76.50 166 SER A N 1
ATOM 1312 C CA . SER A 1 166 ? 17.133 -2.890 3.353 1.00 76.50 166 SER A CA 1
ATOM 1313 C C . SER A 1 166 ? 17.949 -1.862 4.132 1.00 76.50 166 SER A C 1
ATOM 1315 O O . SER A 1 166 ? 17.482 -0.762 4.428 1.00 76.50 166 SER A O 1
ATOM 1317 N N . THR A 1 167 ? 19.202 -2.190 4.438 1.00 73.00 167 THR A N 1
ATOM 1318 C CA . THR A 1 167 ? 20.119 -1.253 5.104 1.00 73.00 167 THR A CA 1
ATOM 1319 C C . THR A 1 167 ? 20.430 -0.010 4.270 1.00 73.00 167 THR A C 1
ATOM 1321 O O . THR A 1 167 ? 20.863 0.993 4.829 1.00 73.00 167 THR A O 1
ATOM 1324 N N . THR A 1 168 ? 20.220 -0.060 2.953 1.00 70.19 168 THR A N 1
ATOM 1325 C CA . THR A 1 168 ? 20.478 1.051 2.026 1.00 70.19 168 THR A CA 1
ATOM 1326 C C . THR A 1 168 ? 19.234 1.883 1.721 1.00 70.19 168 THR A C 1
ATOM 1328 O O . THR A 1 168 ? 19.341 2.889 1.026 1.00 70.19 168 THR A O 1
ATOM 1331 N N . GLY A 1 169 ? 18.068 1.498 2.249 1.00 75.81 169 GLY A N 1
ATOM 1332 C CA . GLY A 1 169 ? 16.806 2.200 2.041 1.00 75.81 169 GLY A CA 1
ATOM 1333 C C . GLY A 1 169 ? 15.656 1.273 1.662 1.00 75.81 169 GLY A C 1
ATOM 1334 O O . GLY A 1 169 ? 15.754 0.043 1.746 1.00 75.81 169 GLY A O 1
ATOM 1335 N N . ARG A 1 170 ? 14.547 1.897 1.259 1.00 86.00 170 ARG A N 1
ATOM 1336 C CA . ARG A 1 170 ? 13.321 1.229 0.827 1.00 86.00 170 ARG A CA 1
ATOM 1337 C C . ARG A 1 170 ? 13.230 1.256 -0.698 1.00 86.00 170 ARG A C 1
ATOM 1339 O O . ARG A 1 170 ? 13.249 2.330 -1.292 1.00 86.00 170 ARG A O 1
ATOM 1346 N N . GLY A 1 171 ? 13.123 0.075 -1.300 1.00 89.50 171 GLY A N 1
ATOM 1347 C CA . GLY A 1 171 ? 12.972 -0.106 -2.740 1.00 89.50 171 GLY A CA 1
ATOM 1348 C C . GLY A 1 171 ? 11.566 -0.579 -3.110 1.00 89.50 171 GLY A C 1
ATOM 1349 O O . GLY A 1 171 ? 11.057 -1.492 -2.462 1.00 89.50 171 GLY A O 1
ATOM 1350 N N . TYR A 1 172 ? 10.960 -0.009 -4.155 1.00 91.19 172 TYR A N 1
ATOM 1351 C CA . TYR A 1 172 ? 9.573 -0.289 -4.544 1.00 91.19 172 TYR A CA 1
ATOM 1352 C C . TYR A 1 172 ? 9.407 -1.085 -5.844 1.00 91.19 172 TYR A C 1
ATOM 1354 O O . TYR A 1 172 ? 10.167 -0.930 -6.804 1.00 91.19 172 TYR A O 1
ATOM 1362 N N . VAL A 1 173 ? 8.358 -1.904 -5.892 1.00 91.06 173 VAL A N 1
ATOM 1363 C CA . VAL A 1 173 ? 7.879 -2.629 -7.075 1.00 91.06 173 VAL A CA 1
ATOM 1364 C C . VAL A 1 173 ? 6.467 -2.130 -7.407 1.00 91.06 173 VAL A C 1
ATOM 1366 O O . VAL A 1 173 ? 5.517 -2.549 -6.744 1.00 91.06 173 VAL A O 1
ATOM 1369 N N . PRO A 1 174 ? 6.307 -1.240 -8.404 1.00 90.62 174 PRO A N 1
ATOM 1370 C CA . PRO A 1 174 ? 4.994 -0.838 -8.902 1.00 90.62 174 PRO A CA 1
ATOM 1371 C C . PRO A 1 174 ? 4.412 -1.908 -9.833 1.00 90.62 174 PRO A C 1
ATOM 1373 O O . PRO A 1 174 ? 4.992 -2.217 -10.878 1.00 90.62 174 PRO A O 1
ATOM 1376 N N . LEU A 1 175 ? 3.232 -2.430 -9.507 1.00 89.75 175 LEU A N 1
ATOM 1377 C CA . LEU A 1 175 ? 2.450 -3.287 -10.398 1.00 89.75 175 LEU A CA 1
ATOM 1378 C C . LEU A 1 175 ? 1.198 -2.541 -10.862 1.00 89.75 175 LEU A C 1
ATOM 1380 O O . LEU A 1 175 ? 0.343 -2.203 -10.049 1.00 89.75 175 LEU A O 1
ATOM 1384 N N . LYS A 1 176 ? 1.106 -2.271 -12.169 1.00 89.75 176 LYS A N 1
ATOM 1385 C CA . LYS A 1 176 ? -0.025 -1.569 -12.794 1.00 89.75 176 LYS A CA 1
ATOM 1386 C C . LYS A 1 176 ? -0.996 -2.557 -13.434 1.00 89.75 176 LYS A C 1
ATOM 1388 O O . LYS A 1 176 ? -0.556 -3.428 -14.181 1.00 89.75 176 LYS A O 1
ATOM 1393 N N . TYR A 1 177 ? -2.284 -2.386 -13.174 1.00 89.25 177 TYR A N 1
ATOM 1394 C CA . TYR A 1 177 ? -3.382 -3.199 -13.683 1.00 89.25 177 TYR A CA 1
ATOM 1395 C C . TYR A 1 177 ? -4.353 -2.314 -14.443 1.00 89.25 177 TYR A C 1
ATOM 1397 O O . TYR A 1 177 ? -4.932 -1.391 -13.878 1.00 89.25 177 TYR A O 1
ATOM 1405 N N . GLU A 1 178 ? -4.539 -2.624 -15.719 1.00 91.19 178 GLU A N 1
ATOM 1406 C CA . GLU A 1 178 ? -5.528 -1.968 -16.564 1.00 91.19 178 GLU A CA 1
ATOM 1407 C C . GLU A 1 178 ? -6.834 -2.759 -16.512 1.00 91.19 178 GLU A C 1
ATOM 1409 O O . GLU A 1 178 ? -6.859 -3.963 -16.783 1.00 91.19 178 GLU A O 1
ATOM 1414 N N . LEU A 1 179 ? -7.925 -2.076 -16.184 1.00 93.56 179 LEU A N 1
ATOM 1415 C CA . LEU A 1 179 ? -9.267 -2.646 -16.178 1.00 93.56 179 LEU A CA 1
ATOM 1416 C C . LEU A 1 179 ? -10.257 -1.685 -16.833 1.00 93.56 179 LEU A C 1
ATOM 1418 O O . LEU A 1 179 ? -10.072 -0.469 -16.839 1.00 93.56 179 LEU A O 1
ATOM 1422 N N . THR A 1 180 ? -11.329 -2.231 -17.400 1.00 97.25 180 THR A N 1
ATOM 1423 C CA . THR A 1 180 ? -12.394 -1.440 -18.022 1.00 97.25 180 THR A CA 1
ATOM 1424 C C . THR A 1 180 ? -13.676 -1.549 -17.209 1.00 97.25 180 THR A C 1
ATOM 1426 O O . THR A 1 180 ? -14.221 -2.636 -17.024 1.00 97.25 180 THR A O 1
ATOM 1429 N N . ALA A 1 181 ? -14.207 -0.415 -16.764 1.00 97.75 181 ALA A N 1
ATOM 1430 C CA . ALA A 1 181 ? -15.498 -0.349 -16.097 1.00 97.75 181 ALA A CA 1
ATOM 1431 C C . ALA A 1 181 ? -16.633 -0.119 -17.100 1.00 97.75 181 ALA A C 1
ATOM 1433 O O . ALA A 1 181 ? -16.696 0.914 -17.772 1.00 97.75 181 ALA A O 1
ATOM 1434 N N . SER A 1 182 ? -17.564 -1.071 -17.179 1.00 97.44 182 SER A N 1
ATOM 1435 C CA . SER A 1 182 ? -18.763 -0.977 -18.020 1.00 97.44 182 SER A CA 1
ATOM 1436 C C . SER A 1 182 ? -19.884 -0.149 -17.383 1.00 97.44 182 SER A C 1
ATOM 1438 O O . SER A 1 182 ? -20.880 0.150 -18.036 1.00 97.44 182 SER A O 1
ATOM 1440 N N . GLY A 1 183 ? -19.752 0.181 -16.100 1.00 96.88 183 GLY A N 1
ATOM 1441 C CA . GLY A 1 183 ? -20.694 0.977 -15.323 1.00 96.88 183 GLY A CA 1
ATOM 1442 C C . GLY A 1 183 ? -19.983 1.622 -14.137 1.00 96.88 183 GLY A C 1
ATOM 1443 O O . GLY A 1 183 ? -18.877 1.213 -13.794 1.00 96.88 183 GLY A O 1
ATOM 1444 N N . SER A 1 184 ? -20.615 2.617 -13.524 1.00 96.75 184 SER A N 1
ATOM 1445 C CA . SER A 1 184 ? -20.100 3.301 -12.338 1.00 96.75 184 SER A CA 1
ATOM 1446 C C . SER A 1 184 ? -21.146 3.353 -11.232 1.00 96.75 184 SER A C 1
ATOM 1448 O O . SER A 1 184 ? -22.349 3.316 -11.499 1.00 96.75 184 SER A O 1
ATOM 1450 N N . LEU A 1 185 ? -20.675 3.458 -9.996 1.00 95.75 185 LEU A N 1
ATOM 1451 C CA . LEU A 1 185 ? -21.480 3.769 -8.825 1.00 95.75 185 LEU A CA 1
ATOM 1452 C C . LEU A 1 185 ? -21.137 5.172 -8.321 1.00 95.75 185 LEU A C 1
ATOM 1454 O O . LEU A 1 185 ? -20.104 5.745 -8.662 1.00 95.75 185 LEU A O 1
ATOM 1458 N N . SER A 1 186 ? -22.041 5.715 -7.520 1.00 94.06 186 SER A N 1
ATOM 1459 C CA . SER A 1 186 ? -21.842 6.925 -6.733 1.00 94.06 186 SER A CA 1
ATOM 1460 C C . SER A 1 186 ? -22.189 6.595 -5.297 1.00 94.06 186 SER A C 1
ATOM 1462 O O . SER A 1 186 ? -23.168 5.873 -5.083 1.00 94.06 186 SER A O 1
ATOM 1464 N N . ASP A 1 187 ? -21.472 7.180 -4.352 1.00 95.88 187 ASP A N 1
ATOM 1465 C CA . ASP A 1 187 ? -21.820 7.074 -2.947 1.00 95.88 187 ASP A CA 1
ATOM 1466 C C . ASP A 1 187 ? -21.789 8.432 -2.238 1.00 95.88 187 ASP A C 1
ATOM 1468 O O . ASP A 1 187 ? -21.065 9.348 -2.630 1.00 95.88 187 ASP A O 1
ATOM 1472 N N . ASN A 1 188 ? -22.661 8.565 -1.243 1.00 96.00 188 ASN A N 1
ATOM 1473 C CA . ASN A 1 188 ? -22.835 9.754 -0.419 1.00 96.00 188 ASN A CA 1
ATOM 1474 C C . ASN A 1 188 ? -23.034 9.408 1.064 1.00 96.00 188 ASN A C 1
ATOM 1476 O O . ASN A 1 188 ? -23.654 10.195 1.789 1.00 96.00 188 ASN A O 1
ATOM 1480 N N . LYS A 1 189 ? -22.616 8.214 1.488 1.00 97.56 189 LYS A N 1
ATOM 1481 C CA . LYS A 1 189 ? -22.744 7.759 2.866 1.00 97.56 189 LYS A CA 1
ATOM 1482 C C . LYS A 1 189 ? -21.375 7.791 3.512 1.00 97.56 189 LYS A C 1
ATOM 1484 O O . LYS A 1 189 ? -20.386 7.393 2.923 1.00 97.56 189 LYS A O 1
ATOM 1489 N N . ASP A 1 190 ? -21.329 8.268 4.745 1.00 98.19 190 ASP A N 1
ATOM 1490 C CA . ASP A 1 190 ? -20.080 8.248 5.489 1.00 98.19 190 ASP A CA 1
ATOM 1491 C C . ASP A 1 190 ? -19.758 6.818 5.964 1.00 98.19 190 ASP A C 1
ATOM 1493 O O . ASP A 1 190 ? -20.681 6.062 6.308 1.00 98.19 190 ASP A O 1
ATOM 1497 N N . PRO A 1 191 ? -18.463 6.469 6.078 1.00 98.31 191 PRO A N 1
ATOM 1498 C CA . PRO A 1 191 ? -18.035 5.246 6.740 1.00 98.31 191 PRO A CA 1
ATOM 1499 C C . PRO A 1 191 ? -18.605 5.116 8.156 1.00 98.31 191 PRO A C 1
ATOM 1501 O O . PRO A 1 191 ? -18.809 6.095 8.870 1.00 98.31 191 PRO A O 1
ATOM 1504 N N . ILE A 1 192 ? -18.798 3.888 8.625 1.00 98.38 192 ILE A N 1
ATOM 1505 C CA . ILE A 1 192 ? -19.247 3.615 9.993 1.00 98.38 192 ILE A CA 1
ATOM 1506 C C . ILE A 1 192 ? -18.041 3.198 10.832 1.00 98.38 192 ILE A C 1
ATOM 1508 O O . ILE A 1 192 ? -17.382 2.206 10.513 1.00 98.38 192 ILE A O 1
ATOM 1512 N N . ILE A 1 193 ? -17.781 3.930 11.921 1.00 98.38 193 ILE A N 1
ATOM 1513 C CA . ILE A 1 193 ? -16.742 3.627 12.915 1.00 98.38 193 ILE A CA 1
ATOM 1514 C C . ILE A 1 193 ? -17.413 3.088 14.182 1.00 98.38 193 ILE A C 1
ATOM 1516 O O . ILE A 1 193 ? -18.158 3.797 14.854 1.00 98.38 193 ILE A O 1
ATOM 1520 N N . GLU A 1 194 ? -17.126 1.841 14.543 1.00 97.62 194 GLU A N 1
ATOM 1521 C CA . GLU A 1 194 ? -17.644 1.207 15.756 1.00 97.62 194 GLU A CA 1
ATOM 1522 C C . GLU A 1 194 ? -16.497 0.872 16.714 1.00 97.62 194 GLU A C 1
ATOM 1524 O O . GLU A 1 194 ? -15.632 0.036 16.428 1.00 97.62 194 GLU A O 1
ATOM 1529 N N . TYR A 1 195 ? -16.493 1.493 17.897 1.00 94.56 195 TYR A N 1
ATOM 1530 C CA . TYR A 1 195 ? -15.577 1.100 18.965 1.00 94.56 195 TYR A CA 1
ATOM 1531 C C . TYR A 1 195 ? -15.908 -0.304 19.478 1.00 94.56 195 TYR A C 1
ATOM 1533 O O . TYR A 1 195 ? -17.036 -0.582 19.886 1.00 94.56 195 TYR A O 1
ATOM 1541 N N . VAL A 1 196 ? -14.898 -1.178 19.529 1.00 94.75 196 VAL A N 1
ATOM 1542 C CA . VAL A 1 196 ? -15.073 -2.563 19.984 1.00 94.75 196 VAL A CA 1
ATOM 1543 C C . VAL A 1 196 ? -14.515 -2.761 21.387 1.00 94.75 196 VAL A C 1
ATOM 1545 O O . VAL A 1 196 ? -15.210 -3.252 22.276 1.00 94.75 196 VAL A O 1
ATOM 1548 N N . ARG A 1 197 ? -13.231 -2.447 21.596 1.00 96.88 197 ARG A N 1
ATOM 1549 C CA . ARG A 1 197 ? -12.541 -2.694 22.875 1.00 96.88 197 ARG A CA 1
ATOM 1550 C C . ARG A 1 197 ? -11.210 -1.957 22.968 1.00 96.88 197 ARG A C 1
ATOM 1552 O O . ARG A 1 197 ? -10.636 -1.547 21.965 1.00 96.88 197 ARG A O 1
ATOM 1559 N N . VAL A 1 198 ? -10.653 -1.935 24.175 1.00 97.44 198 VAL A N 1
ATOM 1560 C CA . VAL A 1 198 ? -9.302 -1.451 24.465 1.00 97.44 198 VAL A CA 1
ATOM 1561 C C . VAL A 1 198 ? -8.461 -2.548 25.124 1.00 97.44 198 VAL A C 1
ATOM 1563 O O . VAL A 1 198 ? -8.976 -3.352 25.909 1.00 97.44 198 VAL A O 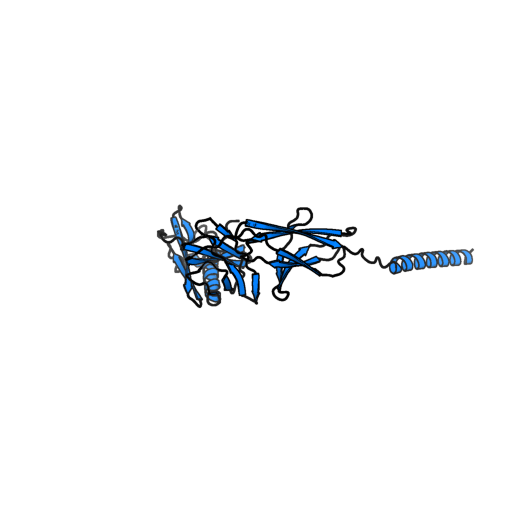1
ATOM 1566 N N . LYS A 1 199 ? -7.163 -2.597 24.808 1.00 95.88 199 LYS A N 1
ATOM 1567 C CA . LYS A 1 199 ? -6.171 -3.434 25.495 1.00 95.88 199 LYS A CA 1
ATOM 1568 C C . LYS A 1 199 ? -4.971 -2.592 25.960 1.00 95.88 199 LYS A C 1
ATOM 1570 O O . LYS A 1 199 ? -4.465 -1.808 25.170 1.00 95.88 199 LYS A O 1
ATOM 1575 N N . PRO A 1 200 ? -4.466 -2.790 27.190 1.00 95.06 200 PRO A N 1
ATOM 1576 C CA . PRO A 1 200 ? -5.085 -3.580 28.258 1.00 95.06 200 PRO A CA 1
ATOM 1577 C C . PRO A 1 200 ? -6.432 -2.969 28.689 1.00 95.06 200 PRO A C 1
ATOM 1579 O O . PRO A 1 200 ? -6.669 -1.785 28.484 1.00 95.06 200 PRO A O 1
ATOM 1582 N N . SER A 1 201 ? -7.317 -3.769 29.295 1.00 93.62 201 SER A N 1
ATOM 1583 C CA . SER A 1 201 ? -8.644 -3.304 29.748 1.00 93.62 201 SER A CA 1
ATOM 1584 C C . SER A 1 201 ? -8.574 -2.249 30.856 1.00 93.62 201 SER A C 1
ATOM 1586 O O . SER A 1 201 ? -9.525 -1.504 31.067 1.00 93.62 201 SER A O 1
ATOM 1588 N N . THR A 1 202 ? -7.447 -2.204 31.568 1.00 92.31 202 THR A N 1
ATOM 1589 C CA . THR A 1 202 ? -7.171 -1.260 32.652 1.00 92.31 202 THR A CA 1
ATOM 1590 C C . THR A 1 202 ? -5.805 -0.615 32.400 1.00 92.31 202 THR A C 1
ATOM 1592 O O . THR A 1 202 ? -4.818 -0.997 33.035 1.00 92.31 202 THR A O 1
ATOM 1595 N N . PRO A 1 203 ? -5.698 0.295 31.417 1.00 93.94 203 PRO A N 1
ATOM 1596 C CA . PRO A 1 203 ? -4.422 0.886 31.043 1.00 93.94 203 PRO A CA 1
ATOM 1597 C C . PRO A 1 203 ? -3.904 1.814 32.136 1.00 93.94 203 PRO A C 1
ATOM 1599 O O . PRO A 1 203 ? -4.665 2.521 32.791 1.00 93.94 203 PRO A O 1
ATOM 1602 N N . THR A 1 204 ? -2.592 1.810 32.332 1.00 92.56 204 THR A N 1
ATOM 1603 C CA . THR A 1 204 ? -1.879 2.736 33.220 1.00 92.56 204 THR A CA 1
ATOM 1604 C C . THR A 1 204 ? -1.110 3.761 32.392 1.00 92.56 204 THR A C 1
ATOM 1606 O O . THR A 1 204 ? -0.885 3.557 31.202 1.00 92.56 204 THR A O 1
ATOM 1609 N N . GLY A 1 205 ? -0.622 4.833 33.021 1.00 89.25 205 GLY A N 1
ATOM 1610 C CA . GLY A 1 205 ? 0.196 5.846 32.338 1.00 89.25 205 GLY A CA 1
ATOM 1611 C C . GLY A 1 205 ? 1.472 5.312 31.661 1.00 89.25 205 GLY A C 1
ATOM 1612 O O . GLY A 1 205 ? 2.022 5.966 30.782 1.00 89.25 205 GLY A O 1
ATOM 1613 N N . SER A 1 206 ? 1.943 4.119 32.037 1.00 91.25 206 SER A N 1
ATOM 1614 C CA . SER A 1 206 ? 3.095 3.451 31.415 1.00 91.25 206 SER A CA 1
ATOM 1615 C C . SER A 1 206 ? 2.714 2.420 30.346 1.00 91.25 206 SER A C 1
ATOM 1617 O O . SER A 1 206 ? 3.598 1.774 29.793 1.00 91.25 206 SER A O 1
ATOM 1619 N N . SER A 1 207 ? 1.420 2.193 30.108 1.00 93.19 207 SER A N 1
ATOM 1620 C CA . SER A 1 207 ? 0.938 1.188 29.158 1.00 93.19 207 SER A CA 1
ATOM 1621 C C . SER A 1 207 ? 0.943 1.740 27.735 1.00 93.19 207 SER A C 1
ATOM 1623 O O . SER A 1 207 ? 0.472 2.852 27.514 1.00 93.19 207 SER A O 1
ATOM 1625 N N . THR A 1 208 ? 1.383 0.938 26.766 1.00 96.38 208 THR A N 1
ATOM 1626 C CA . THR A 1 208 ? 0.941 1.103 25.374 1.00 96.38 208 THR A CA 1
ATOM 1627 C C . THR A 1 208 ? -0.502 0.618 25.279 1.00 96.38 208 THR A C 1
ATOM 1629 O O . THR A 1 208 ? -0.819 -0.472 25.766 1.00 96.38 208 THR A O 1
ATOM 1632 N N . ILE A 1 209 ? -1.376 1.432 24.693 1.00 97.19 209 ILE A N 1
ATOM 1633 C CA . ILE A 1 209 ? -2.814 1.172 24.611 1.00 97.19 209 ILE A CA 1
ATOM 1634 C C . ILE A 1 209 ? -3.169 0.848 23.161 1.00 97.19 209 ILE A C 1
ATOM 1636 O O . ILE A 1 209 ? -2.772 1.560 22.246 1.00 97.19 209 ILE A O 1
ATOM 1640 N N . TYR A 1 210 ? -3.937 -0.216 22.966 1.00 98.00 210 TYR A N 1
ATOM 1641 C CA . TYR A 1 210 ? -4.440 -0.670 21.676 1.00 98.00 210 TYR A CA 1
ATOM 1642 C C . TYR A 1 210 ? -5.954 -0.499 21.659 1.00 98.00 210 TYR A C 1
ATOM 1644 O O . TYR A 1 210 ? -6.665 -1.165 22.420 1.00 98.00 210 TYR A O 1
ATOM 1652 N N . ILE A 1 211 ? -6.445 0.399 20.814 1.00 98.19 211 ILE A N 1
ATOM 1653 C CA . ILE A 1 211 ? -7.875 0.628 20.608 1.00 98.19 211 ILE A CA 1
ATOM 1654 C C . ILE A 1 211 ? -8.284 -0.168 19.374 1.00 98.19 211 ILE A C 1
ATOM 1656 O O . ILE A 1 211 ? -7.742 0.046 18.296 1.00 98.19 211 ILE A O 1
ATOM 1660 N N . TYR A 1 212 ? -9.218 -1.097 19.549 1.00 98.25 212 TYR A N 1
ATOM 1661 C CA . TYR A 1 212 ? -9.754 -1.926 18.477 1.00 98.25 212 TYR A CA 1
ATOM 1662 C C . TYR A 1 212 ? -11.082 -1.341 18.006 1.00 98.25 212 TYR A C 1
ATOM 1664 O O . TYR A 1 212 ? -12.010 -1.193 18.812 1.00 98.25 212 TYR A O 1
ATOM 1672 N N . VAL A 1 213 ? -11.178 -1.068 16.709 1.00 98.19 213 VAL A N 1
ATOM 1673 C CA . VAL A 1 213 ? -12.377 -0.535 16.058 1.00 98.19 213 V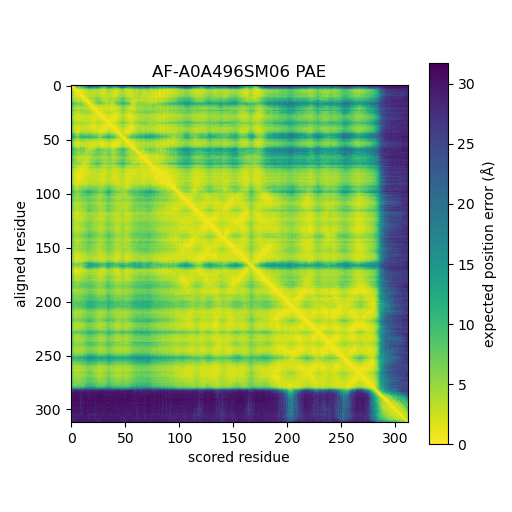AL A CA 1
ATOM 1674 C C . VAL A 1 213 ? -12.739 -1.358 14.828 1.00 98.19 213 VAL A C 1
ATOM 1676 O O . VAL A 1 213 ? -11.873 -1.893 14.134 1.00 98.19 213 VAL A O 1
ATOM 1679 N N . ASN A 1 214 ? -14.036 -1.475 14.577 1.00 97.56 214 ASN A N 1
ATOM 1680 C CA . ASN A 1 214 ? -14.569 -1.989 13.327 1.00 97.56 214 ASN A CA 1
ATOM 1681 C C . ASN A 1 214 ? -14.916 -0.783 12.452 1.00 97.56 214 ASN A C 1
ATOM 1683 O O . ASN A 1 214 ? -15.681 0.076 12.884 1.00 97.56 214 ASN A O 1
ATOM 1687 N N . ILE A 1 215 ? -14.324 -0.688 11.264 1.00 97.38 215 ILE A N 1
ATOM 1688 C CA . ILE A 1 215 ? -14.582 0.414 10.332 1.00 97.38 215 ILE A CA 1
ATOM 1689 C C . ILE A 1 215 ? -15.069 -0.204 9.036 1.00 97.38 215 ILE A C 1
ATOM 1691 O O . ILE A 1 215 ? -14.368 -1.021 8.436 1.00 97.38 215 ILE A O 1
ATOM 1695 N N . THR A 1 216 ? -16.279 0.165 8.635 1.00 95.56 216 THR A N 1
ATOM 1696 C CA . THR A 1 216 ? -16.948 -0.403 7.464 1.00 95.56 216 THR A CA 1
ATOM 1697 C C . THR A 1 216 ? -17.496 0.693 6.574 1.00 95.56 216 THR A C 1
ATOM 1699 O O . THR A 1 216 ? -17.807 1.784 7.038 1.00 95.56 216 THR A O 1
ATOM 1702 N N . ASP A 1 217 ? -17.618 0.371 5.297 1.00 96.44 217 ASP A N 1
ATOM 1703 C CA . ASP A 1 217 ? -18.237 1.216 4.291 1.00 96.44 217 ASP A CA 1
ATOM 1704 C C . ASP A 1 217 ? -18.941 0.312 3.267 1.00 96.44 217 ASP A C 1
ATOM 1706 O O . ASP A 1 217 ? -18.542 -0.854 3.088 1.00 96.44 217 ASP A O 1
ATOM 1710 N N . ASP A 1 218 ? -20.009 0.790 2.625 1.00 92.00 218 ASP A N 1
ATOM 1711 C CA . ASP A 1 218 ? -20.693 0.015 1.585 1.00 92.00 218 ASP A CA 1
ATOM 1712 C C . ASP A 1 218 ? -19.936 0.035 0.245 1.00 92.00 218 ASP A C 1
ATOM 1714 O O . ASP A 1 218 ? -20.130 -0.881 -0.565 1.00 92.00 218 ASP A O 1
ATOM 1718 N N . THR A 1 219 ? -18.973 0.948 0.081 1.00 94.06 219 THR A N 1
ATOM 1719 C CA . THR A 1 219 ? -18.001 1.003 -1.015 1.00 94.06 219 THR A CA 1
ATOM 1720 C C . THR A 1 219 ? -16.611 0.494 -0.596 1.00 94.06 219 THR A C 1
ATOM 1722 O O . THR A 1 219 ? -16.466 -0.673 -0.213 1.00 94.06 219 THR A O 1
ATOM 1725 N N . ALA A 1 220 ? -15.567 1.312 -0.736 1.00 94.75 220 ALA A N 1
ATOM 1726 C CA . ALA A 1 220 ? -14.201 1.020 -0.340 1.00 94.75 220 ALA A CA 1
ATOM 1727 C C . ALA A 1 220 ? -13.640 2.169 0.497 1.00 94.75 220 ALA A C 1
ATOM 1729 O O . ALA A 1 220 ? -13.804 3.336 0.151 1.00 94.75 220 ALA A O 1
ATOM 1730 N N . LEU A 1 221 ? -12.917 1.824 1.561 1.00 96.88 221 LEU A N 1
ATOM 1731 C CA . LEU A 1 221 ? -12.167 2.795 2.349 1.00 96.88 221 LEU A CA 1
ATOM 1732 C C . LEU A 1 221 ? -10.949 3.289 1.557 1.00 96.88 221 LEU A C 1
ATOM 1734 O O . LEU A 1 221 ? -10.302 2.520 0.847 1.00 96.88 221 LEU A O 1
ATOM 1738 N N . SER A 1 222 ? -10.625 4.566 1.721 1.00 96.81 222 SER A N 1
ATOM 1739 C CA . SER A 1 222 ? -9.455 5.236 1.147 1.00 96.81 222 SER A CA 1
ATOM 1740 C C . SER A 1 222 ? -8.382 5.483 2.203 1.00 96.81 222 SER A C 1
ATOM 1742 O O . SER A 1 222 ? -7.197 5.244 1.963 1.00 96.81 222 SER A O 1
ATOM 1744 N N . SER A 1 223 ? -8.781 5.905 3.405 1.00 97.00 223 SER A N 1
ATOM 1745 C CA . SER A 1 223 ? -7.852 6.129 4.510 1.00 97.00 223 SER A CA 1
ATOM 1746 C C . SER A 1 223 ? -8.512 5.966 5.874 1.00 97.00 223 SER A C 1
ATOM 1748 O O . SER A 1 223 ? -9.721 6.140 6.040 1.00 97.00 223 SER A O 1
ATOM 1750 N N . ILE A 1 224 ? -7.679 5.639 6.861 1.00 97.88 224 ILE A N 1
ATOM 1751 C CA . ILE A 1 224 ? -8.008 5.728 8.281 1.00 97.88 224 ILE A CA 1
ATOM 1752 C C . ILE A 1 224 ? -6.858 6.463 8.954 1.00 97.88 224 ILE A C 1
ATOM 1754 O O . ILE A 1 224 ? -5.698 6.065 8.828 1.00 97.88 224 ILE A O 1
ATOM 1758 N N . THR A 1 225 ? -7.182 7.522 9.680 1.00 97.94 225 THR A N 1
ATOM 1759 C CA . THR A 1 225 ? -6.238 8.258 10.516 1.00 97.94 225 THR A CA 1
ATOM 1760 C C . THR A 1 225 ? -6.741 8.269 11.948 1.00 97.94 225 THR A C 1
ATOM 1762 O O . THR A 1 225 ? -7.938 8.174 12.218 1.00 97.94 225 THR A O 1
ATOM 1765 N N . ALA A 1 226 ? -5.811 8.348 12.890 1.00 98.12 226 ALA A N 1
ATOM 1766 C CA . ALA A 1 226 ? -6.141 8.526 14.289 1.00 98.12 226 ALA A CA 1
ATOM 1767 C C . ALA A 1 226 ? -5.196 9.550 14.899 1.00 98.12 226 ALA A C 1
ATOM 1769 O O . ALA A 1 226 ? -3.998 9.532 14.616 1.00 98.12 226 ALA A O 1
ATOM 1770 N N . GLU A 1 227 ? -5.729 10.427 15.737 1.00 98.00 227 GLU A N 1
ATOM 1771 C CA . GLU A 1 227 ? -4.976 11.508 16.355 1.00 98.00 227 GLU A CA 1
ATOM 1772 C C . GLU A 1 227 ? -5.282 11.622 17.844 1.00 98.00 227 GLU A C 1
ATOM 1774 O O . GLU A 1 227 ? -6.388 11.346 18.314 1.00 98.00 227 GLU A O 1
ATOM 1779 N N . LYS A 1 228 ? -4.277 12.056 18.600 1.00 96.38 228 LYS A N 1
ATOM 1780 C CA . LYS A 1 228 ? -4.398 12.384 20.018 1.00 96.38 228 LYS A CA 1
ATOM 1781 C C . LYS A 1 228 ? -3.617 13.662 20.283 1.00 96.38 228 LYS A C 1
ATOM 1783 O O . LYS A 1 228 ? -2.412 13.695 20.072 1.00 96.38 228 LYS A O 1
ATOM 1788 N N . ASP A 1 229 ? -4.292 14.697 20.777 1.00 91.81 229 ASP A N 1
ATOM 1789 C CA . ASP A 1 229 ? -3.688 16.009 21.066 1.00 91.81 229 ASP A CA 1
ATOM 1790 C C . ASP A 1 229 ? -2.897 16.605 19.876 1.00 91.81 229 ASP A C 1
ATOM 1792 O O . ASP A 1 229 ? -1.886 17.278 20.063 1.00 91.81 229 ASP A O 1
ATOM 1796 N N . GLY A 1 230 ? -3.358 16.351 18.644 1.00 90.50 230 GLY A N 1
ATOM 1797 C CA . GLY A 1 230 ? -2.706 16.794 17.404 1.00 90.50 230 GLY A CA 1
ATOM 1798 C C . GLY A 1 230 ? -1.520 15.936 16.947 1.00 90.50 230 GLY A C 1
ATOM 1799 O O . GLY A 1 230 ? -0.873 16.279 15.961 1.00 90.50 230 GLY A O 1
ATOM 1800 N N . GLU A 1 231 ? -1.217 14.832 17.637 1.00 94.88 231 GLU A N 1
ATOM 1801 C CA . GLU A 1 231 ? -0.226 13.847 17.200 1.00 94.88 231 GLU A CA 1
ATOM 1802 C C . GLU A 1 231 ? -0.904 12.685 16.466 1.00 94.88 231 GLU A C 1
ATOM 1804 O O . GLU A 1 231 ? -1.815 12.047 17.002 1.00 94.88 231 GLU A O 1
ATOM 1809 N N . THR A 1 232 ? -0.430 12.379 15.255 1.00 97.31 232 THR A N 1
ATOM 1810 C CA . THR A 1 232 ? -0.881 11.215 14.482 1.00 97.31 232 THR A CA 1
ATOM 1811 C C . THR A 1 232 ? -0.410 9.917 15.130 1.00 97.31 232 THR A C 1
ATOM 1813 O O . THR A 1 232 ? 0.768 9.742 15.447 1.00 97.31 232 THR A O 1
ATOM 1816 N N . LEU A 1 233 ? -1.340 8.984 15.297 1.00 97.88 233 LEU A N 1
ATOM 1817 C CA . LEU A 1 233 ? -1.114 7.666 15.867 1.00 97.88 233 LEU A CA 1
ATOM 1818 C C . LEU A 1 233 ? -0.921 6.611 14.776 1.00 97.88 233 LEU A C 1
ATOM 1820 O O . LEU A 1 233 ? -1.405 6.742 13.652 1.00 97.88 233 LEU A O 1
ATOM 1824 N N . THR A 1 234 ? -0.253 5.516 15.135 1.00 97.44 234 THR A N 1
ATOM 1825 C CA . THR A 1 234 ? -0.130 4.354 14.251 1.00 97.44 234 THR A CA 1
ATOM 1826 C C . THR A 1 234 ? -1.463 3.620 14.160 1.00 97.44 234 THR A C 1
ATOM 1828 O O . THR A 1 234 ? -2.048 3.266 15.186 1.00 97.44 234 THR A O 1
ATOM 1831 N N . VAL A 1 235 ? -1.891 3.326 12.932 1.00 96.69 235 VAL A N 1
ATOM 1832 C CA . VAL A 1 235 ? -3.069 2.511 12.621 1.00 96.69 235 VAL A CA 1
ATOM 1833 C C . VAL A 1 235 ? -2.634 1.314 11.778 1.00 96.69 235 VAL A C 1
ATOM 1835 O O . VAL A 1 235 ? -1.866 1.474 10.831 1.00 96.69 235 VAL A O 1
ATOM 1838 N N . TYR A 1 236 ? -3.102 0.114 12.116 1.00 94.31 236 TYR A N 1
ATOM 1839 C CA . TYR A 1 236 ? -2.896 -1.091 11.308 1.00 94.31 236 TYR A CA 1
ATOM 1840 C C . TYR A 1 236 ? -4.099 -2.032 11.409 1.00 94.31 236 TYR A C 1
ATOM 1842 O O . TYR A 1 236 ? -4.902 -1.918 12.333 1.00 94.31 236 TYR A O 1
ATOM 1850 N N . TYR A 1 237 ? -4.232 -2.964 10.467 1.00 94.50 237 TYR A N 1
ATOM 1851 C CA . TYR A 1 237 ? -5.262 -4.000 10.524 1.00 94.50 237 TYR A CA 1
ATOM 1852 C C . TYR A 1 237 ? -4.722 -5.262 11.204 1.00 94.50 237 TYR A C 1
ATOM 1854 O O . TYR A 1 237 ? -3.682 -5.787 10.807 1.00 94.50 237 TYR A O 1
ATOM 1862 N N . ASP A 1 238 ? -5.417 -5.746 12.229 1.00 94.06 238 ASP A N 1
ATOM 1863 C CA . ASP A 1 238 ? -5.134 -7.014 12.904 1.00 94.06 238 ASP A CA 1
ATOM 1864 C C . ASP A 1 238 ? -6.030 -8.096 12.289 1.00 94.06 238 ASP A C 1
ATOM 1866 O O . ASP A 1 238 ? -7.230 -8.157 12.577 1.00 94.06 238 ASP A O 1
ATOM 1870 N N . TYR A 1 239 ? -5.450 -8.921 11.410 1.00 90.19 239 TYR A N 1
ATOM 1871 C CA . TYR A 1 239 ? -6.182 -9.933 10.644 1.00 90.19 239 TYR A CA 1
ATOM 1872 C C . TYR A 1 239 ? -6.742 -11.061 11.522 1.00 90.19 239 TYR A C 1
ATOM 1874 O O . TYR A 1 239 ? -7.821 -11.570 11.231 1.00 90.19 239 TYR A O 1
ATOM 1882 N N . ASP A 1 240 ? -6.073 -11.404 12.631 1.00 90.38 240 ASP A N 1
ATOM 1883 C CA . ASP A 1 240 ? -6.566 -12.398 13.594 1.00 90.38 240 ASP A CA 1
ATOM 1884 C C . ASP A 1 240 ? -7.807 -11.876 14.330 1.00 90.38 240 ASP A C 1
ATOM 1886 O O . ASP A 1 240 ? -8.734 -12.624 14.654 1.00 90.38 240 ASP A O 1
ATOM 1890 N N . ALA A 1 241 ? -7.825 -10.573 14.623 1.00 92.81 241 ALA A N 1
ATOM 1891 C CA . ALA A 1 241 ? -8.960 -9.915 15.252 1.00 92.81 241 ALA A CA 1
ATOM 1892 C C . ALA A 1 241 ? -10.073 -9.533 14.266 1.00 92.81 241 ALA A C 1
ATOM 1894 O O . ALA A 1 241 ? -11.201 -9.324 14.718 1.00 92.81 241 ALA A O 1
ATOM 1895 N N . GLY A 1 242 ? -9.753 -9.386 12.977 1.00 93.75 242 GLY A N 1
ATOM 1896 C CA . GLY A 1 242 ? -10.634 -8.810 11.963 1.00 93.75 242 GLY A CA 1
ATOM 1897 C C . GLY A 1 242 ? -10.967 -7.335 12.221 1.00 93.75 242 GLY A C 1
ATOM 1898 O O . GLY A 1 242 ? -12.083 -6.905 11.937 1.00 93.75 242 GLY A O 1
ATOM 1899 N N . LEU A 1 243 ? -10.053 -6.574 12.839 1.00 96.25 243 LEU A N 1
ATOM 1900 C CA . LEU A 1 243 ? -10.305 -5.209 13.321 1.00 96.25 243 LEU A CA 1
ATOM 1901 C C . LEU A 1 243 ? -9.129 -4.276 13.033 1.00 96.25 243 LEU A C 1
ATOM 1903 O O . LEU A 1 243 ? -7.970 -4.689 13.048 1.00 96.25 243 LEU A O 1
ATOM 1907 N N . TRP A 1 244 ? -9.428 -2.987 12.881 1.00 97.25 244 TRP A N 1
ATOM 1908 C CA . TRP A 1 244 ? -8.409 -1.944 12.879 1.00 97.25 244 TRP A CA 1
ATOM 1909 C C . TRP A 1 244 ? -7.933 -1.672 14.304 1.00 97.25 244 TRP A C 1
ATOM 1911 O O . TRP A 1 244 ? -8.722 -1.653 15.255 1.00 97.25 244 TRP A O 1
ATOM 1921 N N . VAL A 1 245 ? -6.630 -1.457 14.450 1.00 98.00 245 VAL A N 1
ATOM 1922 C CA . VAL A 1 245 ? -5.959 -1.222 15.723 1.00 98.00 245 VAL A CA 1
ATOM 1923 C C . VAL A 1 245 ? -5.233 0.110 15.675 1.00 98.00 245 VAL A C 1
ATOM 1925 O O . VAL A 1 245 ? -4.349 0.321 14.846 1.00 98.00 245 VAL A O 1
ATOM 1928 N N . ILE A 1 246 ? -5.585 0.988 16.609 1.00 98.44 246 ILE A N 1
ATOM 1929 C CA . ILE A 1 246 ? -4.892 2.247 16.861 1.00 98.44 246 ILE A CA 1
ATOM 1930 C C . ILE A 1 246 ? -3.945 2.047 18.043 1.00 98.44 246 ILE A C 1
ATOM 1932 O O . ILE A 1 246 ? -4.366 1.597 19.115 1.00 98.44 246 ILE A O 1
ATOM 1936 N N . VAL A 1 247 ? -2.673 2.399 17.860 1.00 98.25 247 VAL A N 1
ATOM 1937 C CA . VAL A 1 247 ? -1.634 2.294 18.890 1.00 98.25 247 VAL A CA 1
ATOM 1938 C C . VAL A 1 247 ? -1.407 3.653 19.534 1.00 98.25 247 VAL A C 1
ATOM 1940 O O . VAL A 1 247 ? -0.882 4.572 18.910 1.00 98.25 247 VAL A O 1
ATOM 1943 N N . VAL A 1 248 ? -1.751 3.761 20.814 1.00 97.44 248 VAL A N 1
ATOM 1944 C CA . VAL A 1 248 ? -1.441 4.932 21.634 1.00 97.44 248 VAL A CA 1
ATOM 1945 C C . VAL A 1 248 ? -0.191 4.631 22.472 1.00 97.44 248 VAL A C 1
ATOM 1947 O O . VAL A 1 248 ? -0.199 3.670 23.255 1.00 97.44 248 VAL A O 1
ATOM 1950 N N . PRO A 1 249 ? 0.889 5.421 22.343 1.00 96.00 249 PRO A N 1
ATOM 1951 C CA . PRO A 1 249 ? 2.083 5.256 23.166 1.00 96.00 249 PRO A CA 1
ATOM 1952 C C . PRO A 1 249 ? 1.808 5.585 24.649 1.00 96.00 249 PRO A C 1
ATOM 1954 O O . PRO A 1 249 ? 0.787 6.197 24.972 1.00 96.00 249 PRO A O 1
ATOM 1957 N N . PRO A 1 250 ? 2.711 5.206 25.576 1.00 94.31 250 PRO A N 1
ATOM 1958 C CA . PRO A 1 250 ? 2.583 5.549 26.990 1.00 94.31 250 PRO A CA 1
ATOM 1959 C C . PRO A 1 250 ? 2.385 7.052 27.225 1.00 94.31 250 PRO A C 1
ATOM 1961 O O . PRO A 1 250 ? 3.156 7.877 26.743 1.00 94.31 250 PRO A O 1
ATOM 1964 N N . VAL A 1 251 ? 1.367 7.396 28.015 1.00 91.88 251 VAL A N 1
ATOM 1965 C CA . VAL A 1 251 ? 0.901 8.784 28.209 1.00 91.88 251 VAL A CA 1
ATOM 1966 C C . VAL A 1 251 ? 1.526 9.479 29.423 1.00 91.88 251 VAL A C 1
ATOM 1968 O O . VAL A 1 251 ? 1.323 10.670 29.639 1.00 91.88 251 VAL A O 1
ATOM 1971 N N . GLY A 1 252 ? 2.294 8.740 30.223 1.00 86.62 252 GLY A N 1
ATOM 1972 C CA . GLY A 1 252 ? 2.964 9.238 31.417 1.00 86.62 252 GLY A CA 1
ATOM 1973 C C . GLY A 1 252 ? 2.090 9.235 32.681 1.00 86.62 252 GLY A C 1
ATOM 1974 O O . GLY A 1 252 ? 0.884 8.978 32.644 1.00 86.62 252 GLY A O 1
ATOM 1975 N N . PRO A 1 253 ? 2.706 9.466 33.854 1.00 84.19 253 PRO A N 1
ATOM 1976 C CA . PRO A 1 253 ? 2.001 9.488 35.131 1.00 84.19 253 PRO A CA 1
ATOM 1977 C C . PRO A 1 253 ? 1.089 10.716 35.258 1.00 84.19 253 PRO A C 1
ATOM 1979 O O . PRO A 1 253 ? 1.388 11.788 34.744 1.00 84.19 253 PRO A O 1
ATOM 1982 N N . GLY A 1 254 ? -0.004 10.576 36.013 1.00 83.44 254 GLY A N 1
ATOM 1983 C CA . GLY A 1 254 ? -0.920 11.683 36.323 1.00 83.44 254 GLY A CA 1
ATOM 1984 C C . GLY A 1 254 ? -2.019 11.931 35.285 1.00 83.44 254 GLY A C 1
ATOM 1985 O O . GLY A 1 254 ? -2.948 12.680 35.573 1.00 83.44 254 GLY A O 1
ATOM 1986 N N . VAL A 1 255 ? -1.971 11.265 34.128 1.00 90.56 255 VAL A N 1
ATOM 1987 C CA . VAL A 1 255 ? -3.070 11.253 33.153 1.00 90.56 255 VAL A CA 1
ATOM 1988 C C . VAL A 1 255 ? -4.158 10.293 33.633 1.00 90.56 255 VAL A C 1
ATOM 1990 O O . VAL A 1 255 ? -3.872 9.138 33.937 1.00 90.56 255 VAL A O 1
ATOM 1993 N N . SER A 1 256 ? -5.403 10.768 33.713 1.00 92.62 256 SER A N 1
ATOM 1994 C CA . SER A 1 256 ? -6.575 9.974 34.126 1.00 92.62 256 SER A CA 1
ATOM 1995 C C . SER A 1 256 ? -7.501 9.603 32.966 1.00 92.62 256 SER A C 1
ATOM 1997 O O . SER A 1 256 ? -8.318 8.689 33.088 1.00 92.62 256 SER A O 1
ATOM 1999 N N . LYS A 1 257 ? -7.388 10.304 31.836 1.00 94.56 257 LYS A N 1
ATOM 2000 C CA . LYS A 1 257 ? -8.201 10.096 30.640 1.00 94.56 257 LYS A CA 1
ATOM 2001 C C . LYS A 1 257 ? -7.424 10.537 29.405 1.00 94.56 257 LYS A C 1
ATOM 2003 O O . LYS A 1 257 ? -6.704 11.531 29.465 1.00 94.56 257 LYS A O 1
ATOM 2008 N N . ILE A 1 258 ? -7.617 9.823 28.305 1.00 95.69 258 ILE A N 1
ATOM 2009 C CA . ILE A 1 258 ? -7.240 10.266 26.964 1.00 95.69 258 ILE A CA 1
ATOM 2010 C C . ILE A 1 258 ? -8.450 10.237 26.036 1.00 95.69 258 ILE A C 1
ATOM 2012 O O . ILE A 1 258 ? -9.362 9.432 26.235 1.00 95.69 258 ILE A O 1
ATOM 2016 N N . ASN A 1 259 ? -8.417 11.097 25.026 1.00 97.19 259 ASN A N 1
ATOM 2017 C CA . ASN A 1 259 ? -9.357 11.117 23.917 1.00 97.19 259 ASN A CA 1
ATOM 2018 C C . ASN A 1 259 ? -8.565 10.879 22.629 1.00 97.19 259 ASN A C 1
ATOM 2020 O O . ASN A 1 259 ? -7.510 11.484 22.445 1.00 97.19 259 ASN A O 1
ATOM 2024 N N . VAL A 1 260 ? -9.051 9.976 21.786 1.00 98.12 260 VAL A N 1
ATOM 2025 C CA . VAL A 1 260 ? -8.470 9.677 20.476 1.00 98.12 260 VAL A CA 1
ATOM 2026 C C . VAL A 1 260 ? -9.532 9.941 19.426 1.00 98.12 260 VAL A C 1
ATOM 2028 O O . VAL A 1 260 ? -10.600 9.336 19.487 1.00 98.12 260 VAL A O 1
ATOM 2031 N N . THR A 1 261 ? -9.234 10.819 18.479 1.00 98.38 261 THR A N 1
ATOM 2032 C CA . THR A 1 261 ? -10.095 11.096 17.330 1.00 98.38 261 THR A CA 1
ATOM 2033 C C . THR A 1 261 ? -9.719 10.144 16.206 1.00 98.38 261 THR A C 1
ATOM 2035 O O . THR A 1 261 ? -8.547 10.058 15.845 1.00 98.38 261 THR A O 1
ATOM 2038 N N . ILE A 1 262 ? -10.690 9.407 15.679 1.00 98.50 262 ILE A N 1
ATOM 2039 C CA . ILE A 1 262 ? -10.517 8.474 14.565 1.00 98.50 262 ILE A CA 1
ATOM 2040 C C . ILE A 1 262 ? -11.288 9.035 13.380 1.00 98.50 262 ILE A C 1
ATOM 2042 O O . ILE A 1 262 ? -12.479 9.299 13.510 1.00 98.50 262 ILE A O 1
ATOM 2046 N N . THR A 1 263 ? -10.629 9.172 12.235 1.00 98.44 263 THR A N 1
ATOM 2047 C CA . THR A 1 263 ? -11.246 9.625 10.987 1.00 98.44 263 THR A CA 1
ATOM 2048 C C . THR A 1 263 ? -11.123 8.526 9.941 1.00 98.44 263 THR A C 1
ATOM 2050 O O . THR A 1 263 ? -10.041 7.975 9.736 1.00 98.44 263 THR A O 1
ATOM 2053 N N . ALA A 1 264 ? -12.226 8.207 9.271 1.00 98.38 264 ALA A N 1
ATOM 2054 C CA . ALA A 1 264 ? -12.262 7.275 8.150 1.00 98.38 264 ALA A CA 1
ATOM 2055 C C . ALA A 1 264 ? -12.822 7.986 6.919 1.00 98.38 264 ALA A C 1
ATOM 2057 O O . ALA A 1 264 ? -13.804 8.719 7.030 1.00 98.38 264 ALA A O 1
ATOM 2058 N N . VAL A 1 265 ? -12.199 7.766 5.761 1.00 98.19 265 VAL A N 1
ATOM 2059 C CA . VAL A 1 265 ? -12.609 8.354 4.478 1.00 98.19 265 VAL A CA 1
ATOM 2060 C C . VAL A 1 265 ? -12.789 7.235 3.463 1.00 98.19 265 VAL A C 1
ATOM 2062 O O . VAL A 1 265 ? -11.938 6.346 3.377 1.00 98.19 265 VAL A O 1
ATOM 2065 N N . ASP A 1 266 ? -13.875 7.267 2.699 1.00 97.38 266 ASP A N 1
ATOM 2066 C CA . ASP A 1 266 ? -14.126 6.325 1.605 1.00 97.38 266 ASP A CA 1
ATOM 2067 C C . ASP A 1 266 ? -13.452 6.759 0.283 1.00 97.38 266 ASP A C 1
ATOM 2069 O O . ASP A 1 266 ? -12.754 7.774 0.196 1.00 97.38 266 ASP A O 1
ATOM 2073 N N . MET A 1 267 ? -13.640 5.985 -0.785 1.00 95.38 267 MET A N 1
ATOM 2074 C CA . MET A 1 267 ? -13.090 6.297 -2.108 1.00 95.38 267 MET A CA 1
ATOM 2075 C C . MET A 1 267 ? -13.841 7.406 -2.877 1.00 95.38 267 MET A C 1
ATOM 2077 O O . MET A 1 267 ? -13.376 7.842 -3.939 1.00 95.38 267 MET A O 1
ATOM 2081 N N . PHE A 1 268 ? -14.999 7.845 -2.377 1.00 96.38 268 PHE A N 1
ATOM 2082 C CA . PHE A 1 268 ? -15.823 8.923 -2.935 1.00 96.38 268 PHE A CA 1
ATOM 2083 C C . PHE A 1 268 ? -15.617 10.265 -2.212 1.00 96.38 268 PHE A C 1
ATOM 2085 O O . PHE A 1 268 ? -16.054 11.301 -2.716 1.00 96.38 268 PHE A O 1
ATOM 2092 N N . GLY A 1 269 ? -14.872 10.268 -1.104 1.00 96.31 269 GLY A N 1
ATOM 2093 C CA . GLY A 1 269 ? -14.557 11.438 -0.292 1.00 96.31 269 GLY A CA 1
ATOM 2094 C C . GLY A 1 269 ? -15.534 11.691 0.858 1.00 96.31 269 GLY A C 1
ATOM 2095 O O . GLY A 1 269 ? -15.434 12.748 1.482 1.00 96.31 269 GLY A O 1
ATOM 2096 N N . ASN A 1 270 ? -16.453 10.764 1.146 1.00 97.88 270 ASN A N 1
ATOM 2097 C CA . ASN A 1 270 ? -17.295 10.816 2.340 1.00 97.88 270 ASN A CA 1
ATOM 2098 C C . ASN A 1 270 ? -16.452 10.461 3.571 1.00 97.88 270 ASN A C 1
ATOM 2100 O O . ASN A 1 270 ? -15.484 9.698 3.476 1.00 97.88 270 ASN A O 1
ATOM 2104 N N . SER A 1 271 ? -16.775 11.040 4.728 1.00 98.12 271 SER A N 1
ATOM 2105 C CA . SER A 1 271 ? -15.896 10.968 5.897 1.00 98.12 271 SER A CA 1
ATOM 2106 C C . SER A 1 271 ? -16.664 10.905 7.204 1.00 98.12 271 SER A C 1
ATOM 2108 O O . SER A 1 271 ? -17.530 11.741 7.451 1.00 98.12 271 SER A O 1
ATOM 2110 N N . ALA A 1 272 ? -16.256 9.999 8.085 1.00 98.44 272 ALA A N 1
ATOM 2111 C CA . ALA A 1 272 ? -16.744 9.929 9.455 1.00 98.44 272 ALA A CA 1
ATOM 2112 C C . ALA A 1 272 ? -15.627 10.211 10.456 1.00 98.44 272 ALA A C 1
ATOM 2114 O O . ALA A 1 272 ? -14.464 9.872 10.225 1.00 98.44 272 ALA A O 1
ATOM 2115 N N . GLU A 1 273 ? -16.009 10.791 11.589 1.00 98.00 273 GLU A N 1
ATOM 2116 C CA . GLU A 1 273 ? -15.134 11.045 12.727 1.00 98.00 273 GLU A CA 1
ATOM 2117 C C . GLU A 1 273 ? -15.788 10.516 14.008 1.00 98.00 273 GLU A C 1
ATOM 2119 O O . GLU A 1 273 ? -16.974 10.752 14.236 1.00 98.00 273 GLU A O 1
ATOM 2124 N N . GLU A 1 274 ? -15.017 9.820 14.843 1.00 97.81 274 GLU A N 1
ATOM 2125 C CA . GLU A 1 274 ? -15.461 9.304 16.141 1.00 97.81 274 GLU A CA 1
ATOM 2126 C C . GLU A 1 274 ? -14.394 9.568 17.215 1.00 97.81 274 GLU A C 1
ATOM 2128 O O . GLU A 1 274 ? -13.209 9.282 17.016 1.00 97.81 274 GLU A O 1
ATOM 2133 N N . GLU A 1 275 ? -14.803 10.084 18.380 1.00 97.56 275 GLU A N 1
ATOM 2134 C CA . GLU A 1 275 ? -13.907 10.292 19.525 1.00 97.56 275 GLU A CA 1
ATOM 2135 C C . GLU A 1 275 ? -14.019 9.132 20.527 1.00 97.56 275 GLU A C 1
ATOM 2137 O O . GLU A 1 275 ? -15.020 8.965 21.226 1.00 97.56 275 GLU A O 1
ATOM 2142 N N . VAL A 1 276 ? -12.938 8.368 20.687 1.00 97.06 276 VAL A N 1
ATOM 2143 C CA . VAL A 1 276 ? -12.845 7.300 21.685 1.00 97.06 276 VAL A CA 1
ATOM 2144 C C . VAL A 1 276 ? -12.176 7.816 22.957 1.00 97.06 276 VAL A C 1
ATOM 2146 O O . VAL A 1 276 ? -10.997 8.167 22.991 1.00 97.06 276 VAL A O 1
ATOM 2149 N N . SER A 1 277 ? -12.935 7.804 24.050 1.00 96.38 277 SER A N 1
ATOM 2150 C CA . SER A 1 277 ? -12.466 8.149 25.393 1.00 96.38 277 SER A CA 1
ATOM 2151 C C . SER A 1 277 ? -11.956 6.917 26.151 1.00 96.38 277 SER A C 1
ATOM 2153 O O . SER A 1 277 ? -12.729 6.001 26.428 1.00 96.38 277 SER A O 1
ATOM 2155 N N . VAL A 1 278 ? -10.691 6.916 26.586 1.00 95.69 278 VAL A N 1
ATOM 2156 C CA . VAL A 1 278 ? -10.102 5.828 27.392 1.00 95.69 278 VAL A CA 1
ATOM 2157 C C . VAL A 1 278 ? -9.715 6.334 28.780 1.00 95.69 278 VAL A C 1
ATOM 2159 O O . VAL A 1 278 ? -8.946 7.285 28.926 1.00 95.69 278 VAL A O 1
ATOM 2162 N N . SER A 1 279 ? -10.235 5.685 29.824 1.00 94.94 279 SER A N 1
ATOM 2163 C CA . SER A 1 279 ? -9.848 5.957 31.213 1.00 94.94 279 SER A CA 1
ATOM 2164 C C . SER A 1 279 ? -8.512 5.304 31.552 1.00 94.94 279 SER A C 1
ATOM 2166 O O . SER A 1 279 ? -8.309 4.119 31.296 1.00 94.94 279 SER A O 1
ATOM 2168 N N . ILE A 1 280 ? -7.625 6.070 32.183 1.00 93.56 280 ILE A N 1
ATOM 2169 C CA . ILE A 1 280 ? -6.310 5.616 32.628 1.00 93.56 280 ILE A CA 1
ATOM 2170 C C . ILE A 1 280 ? -6.360 5.381 34.133 1.00 93.56 280 ILE A C 1
ATOM 2172 O O . ILE A 1 280 ? -6.654 6.281 34.921 1.00 93.56 280 ILE A O 1
ATOM 2176 N N . SER A 1 281 ? -6.060 4.154 34.540 1.00 89.88 281 SER A N 1
ATOM 2177 C CA . SER A 1 281 ? -5.928 3.815 35.946 1.00 89.88 281 SER A CA 1
ATOM 2178 C C . SER A 1 281 ? -4.677 4.472 36.508 1.00 89.88 281 SER A C 1
ATOM 2180 O O . SER A 1 281 ? -3.572 4.319 35.974 1.00 89.88 281 SER A O 1
ATOM 2182 N N . ALA A 1 282 ? -4.829 5.128 37.658 1.00 78.06 282 ALA A N 1
ATOM 2183 C CA . ALA A 1 282 ? -3.688 5.359 38.526 1.00 78.06 282 ALA A CA 1
ATOM 2184 C C . ALA A 1 282 ? -3.040 3.996 38.806 1.00 78.06 282 ALA A C 1
ATOM 2186 O O . ALA A 1 282 ? -3.747 3.001 39.014 1.00 78.06 282 ALA A O 1
ATOM 2187 N N . LEU A 1 283 ? -1.705 3.932 38.797 1.00 66.06 283 LEU A N 1
ATOM 2188 C CA . LEU A 1 283 ? -1.028 2.798 39.414 1.00 66.06 283 LEU A CA 1
ATOM 2189 C C . LEU A 1 283 ? -1.645 2.631 40.812 1.00 66.06 283 LEU A C 1
ATOM 2191 O O . LEU A 1 283 ? -1.799 3.644 41.507 1.00 66.06 283 LEU A O 1
ATOM 2195 N N . PRO A 1 284 ? -1.996 1.414 41.261 1.00 52.97 284 PRO A N 1
ATOM 2196 C CA . PRO A 1 284 ? -2.067 1.201 42.688 1.00 52.97 284 PRO A CA 1
ATOM 2197 C C . PRO A 1 284 ? -0.647 1.480 43.177 1.00 52.97 284 PRO A C 1
ATOM 2199 O O . PRO A 1 284 ? 0.244 0.646 43.045 1.00 52.97 284 PRO A O 1
ATOM 2202 N N . PHE A 1 285 ? -0.384 2.696 43.659 1.00 48.72 285 PHE A N 1
ATOM 2203 C CA . PHE A 1 285 ? 0.744 2.901 44.544 1.00 48.72 285 PHE A CA 1
ATOM 2204 C C . PHE A 1 285 ? 0.504 1.882 45.646 1.00 48.72 285 PHE A C 1
ATOM 2206 O O . PHE A 1 285 ? -0.500 1.979 46.352 1.00 48.72 285 PHE A O 1
ATOM 2213 N N . ASP A 1 286 ? 1.330 0.843 45.708 1.00 45.50 286 ASP A N 1
ATOM 2214 C CA . ASP A 1 286 ? 1.185 -0.178 46.724 1.00 45.50 286 ASP A CA 1
ATOM 2215 C C . ASP A 1 286 ? 1.531 0.492 48.056 1.00 45.50 286 ASP A C 1
ATOM 2217 O O . ASP A 1 286 ? 2.693 0.598 48.460 1.00 45.50 286 ASP A O 1
ATOM 2221 N N . VAL A 1 287 ? 0.507 1.062 48.698 1.00 47.91 287 VAL A N 1
ATOM 2222 C CA . VAL A 1 287 ? 0.606 1.849 49.933 1.00 47.91 287 VAL A CA 1
ATOM 2223 C C . VAL A 1 287 ? 1.237 1.004 51.047 1.00 47.91 287 VAL A C 1
ATOM 2225 O O . VAL A 1 287 ? 1.759 1.545 52.021 1.00 47.91 287 VAL A O 1
ATOM 2228 N N . THR A 1 288 ? 1.270 -0.322 50.877 1.00 47.44 288 THR A N 1
ATOM 2229 C CA . THR A 1 288 ? 1.979 -1.254 51.753 1.00 47.44 288 THR A CA 1
ATOM 2230 C C . THR A 1 288 ? 3.490 -1.007 51.774 1.00 47.44 288 THR A C 1
ATOM 2232 O O . THR A 1 288 ? 4.086 -1.070 52.847 1.00 47.44 288 THR A O 1
ATOM 2235 N N . THR A 1 289 ? 4.120 -0.614 50.661 1.00 45.22 289 THR A N 1
ATOM 2236 C CA . THR A 1 289 ? 5.579 -0.396 50.619 1.00 45.22 289 THR A CA 1
ATOM 2237 C C . THR A 1 289 ? 5.978 0.872 51.383 1.00 45.22 289 THR A C 1
ATOM 2239 O O . THR A 1 289 ? 6.968 0.879 52.115 1.00 45.22 289 THR A O 1
ATOM 2242 N N . ILE A 1 290 ? 5.164 1.932 51.306 1.00 49.94 290 ILE A N 1
ATOM 2243 C CA . ILE A 1 290 ? 5.398 3.174 52.062 1.00 49.94 290 ILE A CA 1
ATOM 2244 C C . ILE A 1 290 ? 5.059 2.975 53.550 1.00 49.94 290 ILE A C 1
ATOM 2246 O O . ILE A 1 290 ? 5.793 3.459 54.415 1.00 49.94 290 ILE A O 1
ATOM 2250 N N . ALA A 1 291 ? 4.014 2.203 53.871 1.00 49.06 291 ALA A N 1
ATOM 2251 C CA . ALA A 1 291 ? 3.675 1.866 55.253 1.00 49.06 291 ALA A CA 1
ATOM 2252 C C . ALA A 1 291 ? 4.760 1.007 55.932 1.00 49.06 291 ALA A C 1
ATOM 2254 O O . ALA A 1 291 ? 5.094 1.259 57.089 1.00 49.06 291 ALA A O 1
ATOM 2255 N N . ILE A 1 292 ? 5.371 0.048 55.222 1.00 51.25 292 ILE A N 1
ATOM 2256 C CA . ILE A 1 292 ? 6.463 -0.781 55.762 1.00 51.25 292 ILE A CA 1
ATOM 2257 C C . ILE A 1 292 ? 7.709 0.070 56.042 1.00 51.25 292 ILE A C 1
ATOM 2259 O O . ILE A 1 292 ? 8.302 -0.063 57.112 1.00 51.25 292 ILE A O 1
ATOM 2263 N N . ILE A 1 293 ? 8.076 1.001 55.153 1.00 50.31 293 ILE A N 1
ATOM 2264 C CA . ILE A 1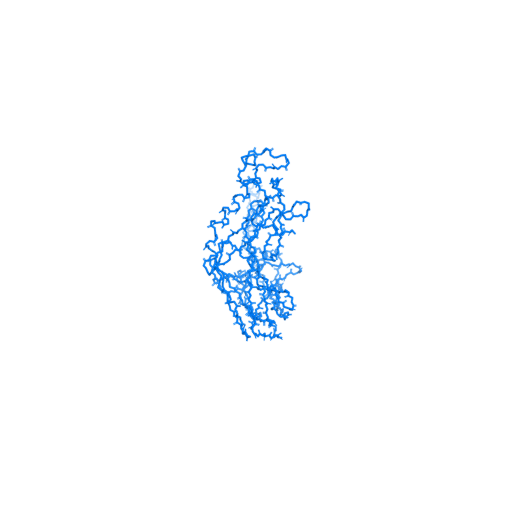 293 ? 9.222 1.898 55.387 1.00 50.31 293 ILE A CA 1
ATOM 2265 C C . ILE A 1 293 ? 8.949 2.831 56.578 1.00 50.31 293 ILE A C 1
ATOM 2267 O O . ILE A 1 293 ? 9.815 2.988 57.438 1.00 50.31 293 ILE A O 1
ATOM 2271 N N . ALA A 1 294 ? 7.740 3.390 56.701 1.00 53.22 294 ALA A N 1
ATOM 2272 C CA . ALA A 1 294 ? 7.379 4.241 57.837 1.00 53.22 294 ALA A CA 1
ATOM 2273 C C . ALA A 1 294 ? 7.381 3.476 59.176 1.00 53.22 294 ALA A C 1
ATOM 2275 O O . ALA A 1 294 ? 7.910 3.979 60.168 1.00 53.22 294 ALA A O 1
ATOM 2276 N N . VAL A 1 295 ? 6.862 2.241 59.215 1.00 58.34 295 VAL A N 1
ATOM 2277 C CA . VAL A 1 295 ? 6.863 1.403 60.429 1.00 58.34 295 VAL A CA 1
ATOM 2278 C C . VAL A 1 295 ? 8.280 0.972 60.813 1.00 58.34 295 VAL A C 1
ATOM 2280 O O . VAL A 1 295 ? 8.624 1.027 61.994 1.00 58.34 295 VAL A O 1
ATOM 2283 N N . VAL A 1 296 ? 9.134 0.610 59.850 1.00 56.44 296 VAL A N 1
ATOM 2284 C CA . VAL A 1 296 ? 10.537 0.248 60.121 1.00 56.44 296 VAL A CA 1
ATOM 2285 C C . VAL A 1 296 ? 11.324 1.457 60.629 1.00 56.44 296 VAL A C 1
ATOM 2287 O O . VAL A 1 296 ? 12.058 1.330 61.606 1.00 56.44 296 VAL A O 1
ATOM 2290 N N . VAL A 1 297 ? 11.135 2.647 60.052 1.00 58.75 297 VAL A N 1
ATOM 2291 C CA . VAL A 1 297 ? 11.802 3.872 60.525 1.00 58.75 297 VAL A CA 1
ATOM 2292 C C . VAL A 1 297 ? 11.335 4.251 61.935 1.00 58.75 297 VAL A C 1
ATOM 2294 O O . VAL A 1 297 ? 12.173 4.542 62.789 1.00 58.75 297 VAL A O 1
ATOM 2297 N N . ILE A 1 298 ? 10.033 4.171 62.236 1.00 65.38 298 ILE A N 1
ATOM 2298 C CA . ILE A 1 298 ? 9.507 4.433 63.588 1.00 65.38 298 ILE A CA 1
ATOM 2299 C C . ILE A 1 298 ? 10.017 3.390 64.595 1.00 65.38 298 ILE A C 1
ATOM 2301 O O . ILE A 1 298 ? 10.427 3.758 65.698 1.00 65.38 298 ILE A O 1
ATOM 2305 N N . ALA A 1 299 ? 10.055 2.106 64.229 1.00 57.59 299 ALA A N 1
ATOM 2306 C CA . ALA A 1 299 ? 10.566 1.043 65.092 1.00 57.59 299 ALA A CA 1
ATOM 2307 C C . ALA A 1 299 ? 12.071 1.196 65.363 1.00 57.59 299 ALA A C 1
ATOM 2309 O O . ALA A 1 299 ? 12.502 1.062 66.508 1.00 57.59 299 ALA A O 1
ATOM 2310 N N . VAL A 1 300 ? 12.871 1.547 64.351 1.00 62.12 300 VAL A N 1
ATOM 2311 C CA . VAL A 1 300 ? 14.311 1.802 64.509 1.00 62.12 300 VAL A CA 1
ATOM 2312 C C . VAL A 1 300 ? 14.556 3.039 65.373 1.00 62.12 300 VAL A C 1
ATOM 2314 O O . VAL A 1 300 ? 15.371 2.974 66.291 1.00 62.12 300 VAL A O 1
ATOM 2317 N N . ILE A 1 301 ? 13.819 4.137 65.170 1.00 66.94 301 ILE A N 1
ATOM 2318 C CA . ILE A 1 301 ? 13.914 5.330 66.029 1.00 66.94 301 ILE A CA 1
ATOM 2319 C C . ILE A 1 301 ? 13.519 4.987 67.474 1.00 66.94 301 ILE A C 1
ATOM 2321 O O . ILE A 1 301 ? 14.224 5.369 68.411 1.00 66.94 301 ILE A O 1
ATOM 2325 N N . GLY A 1 302 ? 12.446 4.216 67.668 1.00 63.62 302 GLY A N 1
ATOM 2326 C CA . GLY A 1 302 ? 12.013 3.744 68.984 1.00 63.62 302 GLY A CA 1
ATOM 2327 C C . GLY A 1 302 ? 13.072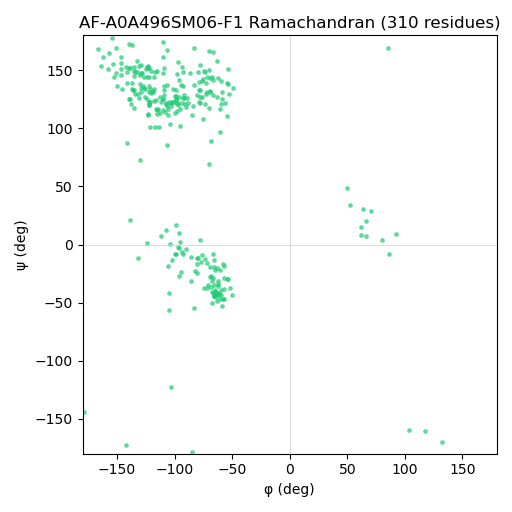 2.886 69.683 1.00 63.62 302 GLY A C 1
ATOM 2328 O O . GLY A 1 302 ? 13.407 3.136 70.842 1.00 63.62 302 GLY A O 1
ATOM 2329 N N . VAL A 1 303 ? 13.665 1.924 68.973 1.00 64.19 303 VAL A N 1
ATOM 2330 C CA . VAL A 1 303 ? 14.732 1.056 69.498 1.00 64.19 303 VAL A CA 1
ATOM 2331 C C . VAL A 1 303 ? 15.995 1.858 69.819 1.00 64.19 303 VAL A C 1
ATOM 2333 O O . VAL A 1 303 ? 16.576 1.673 70.888 1.00 64.19 303 VAL A O 1
ATOM 2336 N N . VAL A 1 304 ? 16.398 2.798 68.960 1.00 64.50 304 VAL A N 1
ATOM 2337 C CA . VAL A 1 304 ? 17.557 3.674 69.204 1.00 64.50 304 VAL A CA 1
ATOM 2338 C C . VAL A 1 304 ? 17.332 4.556 70.435 1.00 64.50 304 VAL A C 1
ATOM 2340 O O . VAL A 1 304 ? 18.231 4.668 71.269 1.00 64.50 304 VAL A O 1
ATOM 2343 N N . LEU A 1 305 ? 16.139 5.132 70.615 1.00 62.50 305 LEU A N 1
ATOM 2344 C CA . LEU A 1 305 ? 15.806 5.935 71.798 1.00 62.50 305 LEU A CA 1
ATOM 2345 C C . LEU A 1 305 ? 15.803 5.103 73.091 1.00 62.50 305 LEU A C 1
ATOM 2347 O O . LEU A 1 305 ? 16.323 5.559 74.114 1.00 62.50 305 LEU A O 1
ATOM 2351 N N . ILE A 1 306 ? 15.280 3.874 73.052 1.00 69.25 306 ILE A N 1
ATOM 2352 C CA . ILE A 1 306 ? 15.290 2.950 74.199 1.00 69.25 306 ILE A CA 1
ATOM 2353 C C . ILE A 1 306 ? 16.724 2.531 74.555 1.00 69.25 306 ILE A C 1
ATOM 2355 O O . ILE A 1 306 ? 17.099 2.544 75.730 1.00 69.25 306 ILE A O 1
ATOM 2359 N N . LEU A 1 307 ? 17.551 2.205 73.558 1.00 60.19 307 LEU A N 1
ATOM 2360 C CA . LEU A 1 307 ? 18.953 1.835 73.770 1.00 60.19 307 LEU A CA 1
ATOM 2361 C C . LEU A 1 307 ? 19.789 3.006 74.305 1.00 60.19 307 LEU A C 1
ATOM 2363 O O . LEU A 1 307 ? 20.670 2.789 75.138 1.00 60.19 307 LEU A O 1
ATOM 2367 N N . LYS A 1 308 ? 19.495 4.245 73.889 1.00 58.62 308 LYS A N 1
ATOM 2368 C CA . LYS A 1 308 ? 20.177 5.449 74.388 1.00 58.62 308 LYS A CA 1
ATOM 2369 C C . LYS A 1 308 ? 19.803 5.769 75.842 1.00 58.62 308 LYS A C 1
ATOM 2371 O O . LYS A 1 308 ? 20.672 6.183 76.600 1.00 58.62 308 LYS A O 1
ATOM 2376 N N . ARG A 1 309 ? 18.555 5.506 76.259 1.00 61.25 309 ARG A N 1
ATOM 2377 C CA . ARG A 1 309 ? 18.109 5.649 77.662 1.00 61.25 309 ARG A CA 1
ATOM 2378 C C . ARG A 1 309 ? 18.703 4.615 78.621 1.00 61.25 309 ARG A C 1
ATOM 2380 O O . ARG A 1 309 ? 18.827 4.917 79.794 1.00 61.25 309 ARG A O 1
ATOM 2387 N N . ARG A 1 310 ? 19.064 3.415 78.154 1.00 56.31 310 ARG A N 1
ATOM 2388 C CA . ARG A 1 310 ? 19.677 2.368 79.001 1.00 56.31 310 ARG A CA 1
ATOM 2389 C C . ARG A 1 310 ? 21.177 2.561 79.265 1.00 56.31 310 ARG A C 1
ATOM 2391 O O . ARG A 1 310 ? 21.732 1.831 80.078 1.00 56.31 310 ARG A O 1
ATOM 2398 N N . LYS A 1 311 ? 21.836 3.478 78.548 1.00 49.69 311 LYS A N 1
ATOM 2399 C CA . LYS A 1 311 ? 23.273 3.783 78.690 1.00 49.69 311 LYS A CA 1
ATOM 2400 C C . LYS A 1 311 ? 23.560 5.094 79.441 1.00 49.69 311 LYS A C 1
ATOM 2402 O O . LYS A 1 311 ? 24.730 5.437 79.580 1.00 49.69 311 LYS A O 1
ATOM 2407 N N . SER A 1 312 ? 22.526 5.811 79.885 1.00 45.12 312 SER A N 1
ATOM 2408 C CA . SER A 1 312 ? 22.624 6.958 80.799 1.00 45.12 312 SER A CA 1
ATOM 2409 C C . SER A 1 312 ? 22.103 6.570 82.171 1.00 45.12 312 SER A C 1
ATOM 2411 O O . SER A 1 312 ? 22.483 7.292 83.115 1.00 45.12 312 SER A O 1
#

Mean predicted aligned error: 8.92 Å

Nearest PDB structures (foldseek):
  6za2-assembly1_A  TM=4.112E-01  e=4.980E-04  Porphyromonas gingivalis ATCC 33277
  6pv9-assembly1_A  TM=2.862E-01  e=1.294E-03  Homo sapiens
  7s64-assembly1_D  TM=3.365E-01  e=5.719E-03  Xenopus laevis
  5i0e-assembly1_B  TM=3.612E-01  e=2.963E-02  Trueperella pyogenes
  4aee-assembly1_A  TM=3.068E-01  e=4.777E-02  Staphylothermus marinus

Secondary structure (DSSP, 8-state):
-PPEEGGGTT-------B-------TTSEEEEEETTEEEEEEEEEEETTEEEEEEEESB-GGG-HHHHTT-STT--THHHHHHHHHHHHHHHHGGG-EEE--SEE-SS-EEEEEE-SS-EEEEEEEETTEEEEE--EEEETTEEEEEE--SSSEEEEEEEEEEEEETTEEEEEEEEEEEEESS------PPEEEEEEEESSS-BTT--EEEEEEEE-SS-EEEEEEEETTEEPEEEEETTTTEEEEEEPP--TT--EEEEEEEEEETTS-EEEEEEEEEPBPP---HHHHHHHHHHHHHHHHHHHHHHHTT-

Solvent-accessible surface area (backbone atoms only — not comparable to full-atom values): 17169 Å² total; per-residue (Å²): 129,82,84,37,43,34,54,46,42,70,42,92,60,75,78,77,70,72,46,72,54,88,83,89,53,95,76,52,43,76,78,39,63,58,95,89,33,36,34,28,33,36,32,72,45,77,50,80,66,28,41,45,79,48,77,49,66,25,35,59,45,94,80,34,67,49,42,67,67,40,67,46,84,98,41,66,32,61,26,57,49,43,35,52,49,31,48,50,51,48,62,74,42,24,68,44,30,34,56,65,71,71,59,62,45,52,62,51,78,45,76,39,48,35,36,31,78,50,54,75,74,51,32,38,40,37,44,92,90,44,76,40,44,38,43,66,39,53,69,49,92,52,27,37,33,32,44,41,56,34,72,46,63,42,70,31,40,39,38,38,34,26,41,46,82,52,100,70,47,61,14,33,51,74,47,78,44,72,28,34,22,81,23,48,52,86,78,86,66,55,36,47,79,41,85,73,52,56,39,56,87,74,29,35,25,81,35,63,36,37,39,35,29,45,74,48,58,96,62,23,47,27,46,74,51,36,33,41,95,88,40,81,44,54,68,48,63,39,52,92,76,71,29,38,35,37,47,42,70,56,73,36,82,91,47,53,63,50,60,34,43,37,38,36,30,32,65,76,70,32,61,30,76,50,76,50,76,47,70,29,40,72,73,80,71,62,61,63,62,59,50,51,53,51,51,50,50,52,49,51,52,51,51,52,54,53,57,55,62,74,76,110

pLDDT: mean 87.97, std 12.52, range [36.69, 98.5]

Sequence (312 aa):
MDDQYLITSGVEKMPFYGTNMIVDDPNVLVLSTYADLPVLVARFCQSENAVGLVVGLGTNFFFDNWAFEGRYSDIPDEYPKRFVENVAFYASISKNFSISIPTTVSAQRYEFSVESAIPLSHAVLADSLGEVNLLAWQSAEHEYSFNYVPRATGNQTLTLMFYNESTTGRGYVPLKYELTASGSLSDNKDPIIEYVRVKPSTPTGSSTIYIYVNITDDTALSSITAEKDGETLTVYYDYDAGLWVIVVPPVGPGVSKINVTITAVDMFGNSAEEEVSVSISALPFDVTTIAIIAVVVIAVIGVVLILKRRKS

Foldseek 3Di:
DPAQALLQQLAPDADDDFDFDDDPDPQKAQNDDDPNGRAWIKHFCDDQQWTDMDIHGRHDLLVDVCLCVVVDPPGDNVNSVSSVVSNVVCVVFGRQWHWDDDQEAEQAKDKTKIFGPFDWPWKWKQDPVGIFTFDWAAQDVRMIITMAGAADFAKMKMWIWTWDQDPRGIHIDIDIDIHGYPYGDADDDAKDKAWDAKPPNAAALQDWIKTWIDIDDRGTWRDKWKDWPRDTWDWHQDNVVRTIITIDHRNHAPDQKTKMWMKIAGRNGHIDIDIDMDGHDHPPPVVVVVVVVVVVVVVVVVVVVVVVVVVD

Radius of gyration: 28.99 Å; Cα contacts (8 Å, |Δi|>4): 663; chains: 1; bounding box: 60×34×107 Å